Protein AF-A0AAW1JCN1-F1 (afdb_monomer)

Seq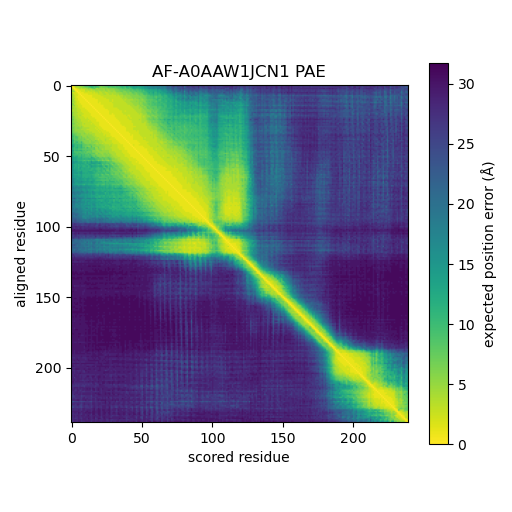uence (239 aa):
MTNSSNLAKKYEDLAEERKEMVVLQLQTLKAKKKAREEKHVKGMEEMKRKIARDEELELRNIQLAIINLIYILGKELQTKWKSLRDQFIKAKKLERDIKRGASAGKKKTYIYYDQLQFLIHSDESHETVTNLSPDRDILARQMKEVIANIEEGSDSFRAPTPTPTVPIPHTSTSTPKTRKRKIQKDDDDGVRAIINILRQSVELQRQEKDADRMGNKAFLASILPFLDKMSDEVVMEAR

Mean predicted aligned error: 20.91 Å

InterPro domains:
  IPR006578 MADF domain [PF10545] (75-119)

Radius of gyration: 42.24 Å; Cα contacts (8 Å, |Δi|>4): 14; chains: 1; bounding box: 101×51×122 Å

Foldseek 3Di:
DVPVVVVVVVVVVVVVVVVVVVVVVVVVVVVVVVVVVVVVVVVVVVVVVVVVVVVVVVVVVVVVVVVVVVVVVVVVVVVVVVVVVVLLVVLVVVVVVVVVPPDDDPDDRDPCNVVCVVCVVVVPPDPPPPDDDPPPVVVVVVVVVVVVVVPPDDDDDDDDDDDDDDDDDDDDDDDDDDDDDDDDPDCVVVVVVVVVVVVVVVVVVVVVCVVCVPVVVVVVVVCVVVVVPDPVVVVVVVD

Organism: Popillia japonica (NCBI:txid7064)

Secondary structure (DSSP, 8-state):
-HHHHHHHHHHHHHHHHHHHHHHHHHHHHHHHHHHHHHHHHHHHHHHHHHHHHHHHHHHHHHHHHHHHHHHHHHHHHHHHHHHHHHHHHHHHHHHHHHHTT-----PPPPTTTGGGGGGGTTSSS--------TTHHHHHHHHHHHHHTTS---------------------------------S-SHHHHHHHHHHHHHHHHHHHHHHHHTTTSHHHHHHHHHHHHTTS-HHHHHHT-

Solvent-accessible surface area (backbone atoms only — not comparable to full-atom values): 14947 Å² total; per-residue (Å²): 129,64,68,65,56,55,51,52,51,54,51,51,55,53,51,50,52,51,50,52,53,52,52,51,51,51,50,52,50,52,51,52,51,51,55,50,51,52,51,51,53,52,51,52,54,52,50,52,56,49,52,56,49,52,53,52,51,52,54,53,52,52,52,52,51,51,54,52,51,52,52,53,53,51,51,51,50,53,51,53,50,48,50,52,50,52,52,47,53,51,45,54,51,53,53,56,49,45,78,72,72,50,80,90,67,91,71,84,73,58,92,59,46,79,82,48,53,76,56,54,76,74,63,72,82,69,77,78,74,87,64,94,72,99,67,67,66,60,63,58,50,56,62,50,55,65,63,59,72,74,71,84,82,85,83,89,89,83,88,85,86,84,87,89,84,88,86,89,84,90,81,91,80,82,90,75,88,82,72,88,75,82,76,80,89,78,68,60,64,64,55,49,50,54,54,50,52,52,51,52,52,52,50,51,54,48,53,50,50,64,74,37,72,83,47,57,60,64,55,53,59,68,44,44,73,58,57,74,69,52,56,71,71,64,62,64,75,76,112

pLDDT: mean 76.29, std 20.72, range [32.19, 98.25]

Structure (mmCIF, N/CA/C/O backbone):
data_AF-A0AAW1JCN1-F1
#
_entry.id   AF-A0AAW1JCN1-F1
#
loop_
_atom_site.group_PDB
_atom_site.id
_atom_site.type_symbol
_atom_site.label_atom_id
_atom_site.label_alt_id
_atom_site.label_comp_id
_atom_site.label_asym_id
_atom_site.label_entity_id
_atom_site.label_seq_id
_atom_site.pdbx_PDB_ins_code
_atom_site.Cartn_x
_atom_site.Cartn_y
_atom_site.Cartn_z
_atom_site.occupancy
_atom_site.B_iso_or_equiv
_atom_site.auth_seq_id
_atom_site.auth_comp_id
_atom_site.auth_asym_id
_atom_site.auth_atom_id
_atom_site.pdbx_PDB_model_num
ATOM 1 N N . MET A 1 1 ? 65.822 -5.729 -68.368 1.00 60.16 1 MET A N 1
ATOM 2 C CA . MET A 1 1 ? 64.669 -6.565 -67.950 1.00 60.16 1 MET A CA 1
ATOM 3 C C . MET A 1 1 ? 64.243 -6.370 -66.483 1.00 60.16 1 MET A C 1
ATOM 5 O O . MET A 1 1 ? 63.262 -6.966 -66.067 1.00 60.16 1 MET A O 1
ATOM 9 N N . THR A 1 2 ? 64.886 -5.499 -65.696 1.00 71.19 2 THR A N 1
ATOM 10 C CA . THR A 1 2 ? 64.605 -5.312 -64.254 1.00 71.19 2 THR A CA 1
ATOM 11 C C . THR A 1 2 ? 63.358 -4.465 -63.939 1.00 71.19 2 THR A C 1
ATOM 13 O O . THR A 1 2 ? 62.677 -4.728 -62.952 1.00 71.19 2 THR A O 1
ATOM 16 N N . ASN A 1 3 ? 62.988 -3.503 -64.794 1.00 75.19 3 ASN A N 1
ATOM 17 C CA . ASN A 1 3 ? 61.866 -2.585 -64.524 1.00 75.19 3 ASN A CA 1
ATOM 18 C C . ASN A 1 3 ? 60.486 -3.263 -64.456 1.00 75.19 3 ASN A C 1
ATOM 20 O O . ASN A 1 3 ? 59.647 -2.849 -63.661 1.00 75.19 3 ASN A O 1
ATOM 24 N N . SER A 1 4 ? 60.254 -4.323 -65.238 1.00 79.94 4 SER A N 1
ATOM 25 C CA . SER A 1 4 ? 58.971 -5.046 -65.221 1.00 79.94 4 SER A CA 1
ATOM 26 C C . SER A 1 4 ? 58.764 -5.839 -63.927 1.00 79.94 4 SER A C 1
ATOM 28 O O . SER A 1 4 ? 57.638 -5.961 -63.457 1.00 79.94 4 SER A O 1
ATOM 30 N N . SER A 1 5 ? 59.845 -6.357 -63.332 1.00 83.75 5 SER A N 1
ATOM 31 C CA . SER A 1 5 ? 59.785 -7.114 -62.075 1.00 83.75 5 SER A CA 1
ATOM 32 C C . SER A 1 5 ? 59.500 -6.202 -60.876 1.00 83.75 5 SER A C 1
ATOM 34 O O . SER A 1 5 ? 58.687 -6.542 -60.021 1.00 83.75 5 SER A O 1
ATOM 36 N N . ASN A 1 6 ? 60.095 -5.004 -60.856 1.00 89.88 6 ASN A N 1
ATOM 37 C CA . ASN A 1 6 ? 59.845 -4.007 -59.809 1.00 89.88 6 ASN A CA 1
ATOM 38 C C . ASN A 1 6 ? 58.401 -3.489 -59.829 1.00 89.88 6 ASN A C 1
ATOM 40 O O . ASN A 1 6 ? 57.817 -3.228 -58.780 1.00 89.88 6 ASN A O 1
ATOM 44 N N . LEU A 1 7 ? 57.815 -3.362 -61.022 1.00 89.88 7 LEU A N 1
ATOM 45 C CA . LEU A 1 7 ? 56.436 -2.918 -61.178 1.00 89.88 7 LEU A CA 1
ATOM 46 C C . LEU A 1 7 ? 55.438 -3.969 -60.664 1.00 89.88 7 LEU A C 1
ATOM 48 O O . LEU A 1 7 ? 54.501 -3.611 -59.958 1.00 89.88 7 LEU A O 1
ATOM 52 N N . ALA A 1 8 ? 55.662 -5.253 -60.964 1.00 91.50 8 ALA A N 1
ATOM 53 C CA . ALA A 1 8 ? 54.821 -6.346 -60.472 1.00 91.50 8 ALA A CA 1
ATOM 54 C C . ALA A 1 8 ? 54.818 -6.433 -58.935 1.00 91.50 8 ALA A C 1
ATOM 56 O O . ALA A 1 8 ? 53.744 -6.480 -58.342 1.00 91.50 8 ALA A O 1
ATOM 57 N N . LYS A 1 9 ? 55.995 -6.339 -58.294 1.00 93.25 9 LYS A N 1
ATOM 58 C CA . LYS A 1 9 ? 56.109 -6.307 -56.823 1.00 93.25 9 LYS A CA 1
ATOM 59 C C . LYS A 1 9 ? 55.339 -5.141 -56.205 1.00 93.25 9 LYS A C 1
ATOM 61 O O . LYS A 1 9 ? 54.569 -5.341 -55.282 1.00 93.25 9 LYS A O 1
ATOM 66 N N . LYS A 1 10 ? 55.453 -3.940 -56.784 1.00 94.62 10 LYS A N 1
ATOM 67 C CA . LYS A 1 10 ? 54.704 -2.763 -56.317 1.00 94.62 10 LYS A CA 1
ATOM 68 C C . LYS A 1 10 ? 53.185 -2.973 -56.361 1.00 94.62 10 LYS A C 1
ATOM 70 O O . LYS A 1 10 ? 52.476 -2.469 -55.495 1.00 94.62 10 LYS A O 1
ATOM 75 N N . TYR A 1 11 ? 52.672 -3.666 -57.378 1.00 94.88 11 TYR A N 1
ATOM 76 C CA . TYR A 1 11 ? 51.243 -3.978 -57.459 1.00 94.88 11 TYR A CA 1
ATOM 77 C C . TYR A 1 11 ? 50.816 -5.051 -56.458 1.00 94.88 11 TYR A C 1
ATOM 79 O O . TYR A 1 11 ? 49.708 -4.961 -55.935 1.00 94.88 11 TYR A O 1
ATOM 87 N N . GLU A 1 12 ? 51.673 -6.034 -56.189 1.00 95.38 12 GLU A N 1
ATOM 88 C CA . GLU A 1 12 ? 51.438 -7.062 -55.175 1.00 95.38 12 GLU A CA 1
ATOM 89 C C . GLU A 1 12 ? 51.416 -6.455 -53.764 1.00 95.38 12 GLU A C 1
ATOM 91 O O . GLU A 1 12 ? 50.442 -6.649 -53.041 1.00 95.38 12 GLU A O 1
ATOM 96 N N . ASP A 1 13 ? 52.388 -5.596 -53.440 1.00 96.12 13 ASP A N 1
ATOM 97 C CA . ASP A 1 13 ? 52.442 -4.852 -52.174 1.00 96.12 13 ASP A CA 1
ATOM 98 C C . ASP A 1 13 ? 51.196 -3.965 -51.987 1.00 96.12 13 ASP A C 1
ATOM 100 O O . ASP A 1 13 ? 50.558 -3.975 -50.935 1.00 96.12 13 ASP A O 1
ATOM 104 N N . LEU A 1 14 ? 50.784 -3.239 -53.037 1.00 96.56 14 LEU A N 1
ATOM 105 C CA . LEU A 1 14 ? 49.577 -2.405 -53.010 1.00 96.56 14 LEU A CA 1
ATOM 106 C C . LEU A 1 14 ? 48.294 -3.240 -52.858 1.00 96.56 14 LEU A C 1
ATOM 108 O O . LEU A 1 14 ? 47.313 -2.785 -52.265 1.00 96.56 14 LEU A O 1
ATOM 112 N N . ALA A 1 15 ? 48.257 -4.443 -53.434 1.00 96.12 15 ALA A N 1
ATOM 113 C CA . ALA A 1 15 ? 47.129 -5.352 -53.277 1.00 96.12 15 ALA A CA 1
ATOM 114 C C . ALA A 1 15 ? 47.050 -5.891 -51.843 1.00 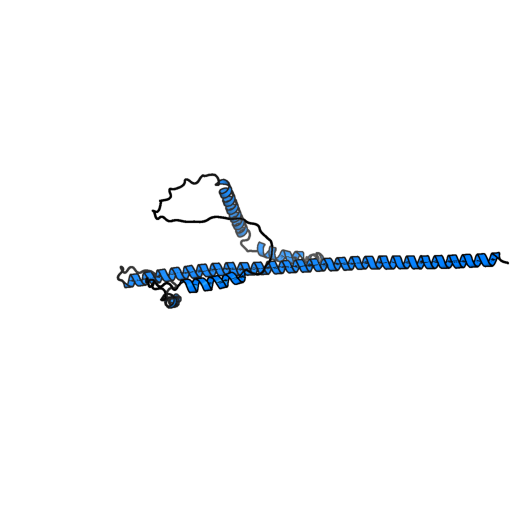96.12 15 ALA A C 1
ATOM 116 O O . ALA A 1 15 ? 45.947 -5.983 -51.301 1.00 96.12 15 ALA A O 1
ATOM 117 N N . GLU A 1 16 ? 48.190 -6.196 -51.222 1.00 96.88 16 GLU A N 1
ATOM 118 C CA . GLU A 1 16 ? 48.265 -6.650 -49.833 1.00 96.88 16 GLU A CA 1
ATOM 119 C C . GLU A 1 16 ? 47.837 -5.539 -48.860 1.00 96.88 16 GLU A C 1
ATOM 121 O O . GLU A 1 16 ? 46.947 -5.759 -48.039 1.00 96.88 16 GLU A O 1
ATOM 126 N N . GLU A 1 17 ? 48.322 -4.308 -49.052 1.00 97.12 17 GLU A N 1
ATOM 127 C CA . GLU A 1 17 ? 47.910 -3.132 -48.267 1.00 97.12 17 GLU A CA 1
ATOM 128 C C . GLU A 1 17 ? 46.388 -2.901 -48.341 1.00 97.12 17 GLU A C 1
ATOM 130 O O . GLU A 1 17 ? 45.717 -2.626 -47.340 1.00 97.12 17 GLU A O 1
ATOM 135 N N . ARG A 1 18 ? 45.792 -3.073 -49.529 1.00 97.12 18 ARG A N 1
ATOM 136 C CA . ARG A 1 18 ? 44.333 -2.977 -49.704 1.00 97.12 18 ARG A CA 1
ATOM 137 C C . ARG A 1 18 ? 43.584 -4.088 -48.972 1.00 97.12 18 ARG A C 1
ATOM 139 O O . ARG A 1 18 ? 42.525 -3.813 -48.404 1.00 97.12 18 ARG A O 1
ATOM 146 N N . LYS A 1 19 ? 44.094 -5.325 -48.968 1.00 97.44 19 LYS A N 1
ATOM 147 C CA . LYS A 1 19 ? 43.486 -6.425 -48.199 1.00 97.44 19 LYS A CA 1
ATOM 148 C C . LYS A 1 19 ? 43.536 -6.125 -46.704 1.00 97.44 19 LYS A C 1
ATOM 150 O O . LYS A 1 19 ? 42.512 -6.259 -46.034 1.00 97.44 19 LYS A O 1
ATOM 155 N N . GLU A 1 20 ? 44.681 -5.672 -46.197 1.00 97.38 20 GLU A N 1
ATOM 156 C CA . GLU A 1 20 ? 44.844 -5.296 -44.789 1.00 97.38 20 GLU A CA 1
ATOM 157 C C . GLU A 1 20 ? 43.882 -4.170 -44.392 1.00 97.38 20 GLU A C 1
ATOM 159 O O . GLU A 1 20 ? 43.191 -4.268 -43.373 1.00 97.38 20 GLU A O 1
ATOM 164 N N . MET A 1 21 ? 43.738 -3.147 -45.241 1.00 97.38 21 MET A N 1
ATOM 165 C CA . MET A 1 21 ? 42.781 -2.059 -45.029 1.00 97.38 21 MET A CA 1
ATOM 166 C C . MET A 1 21 ? 41.338 -2.575 -44.916 1.00 97.38 21 MET A C 1
ATOM 168 O O . MET A 1 21 ? 40.604 -2.169 -44.011 1.00 97.38 21 MET A O 1
ATOM 172 N N . VAL A 1 22 ? 40.920 -3.488 -45.798 1.00 97.88 22 VAL A N 1
ATOM 173 C CA . VAL A 1 22 ? 39.570 -4.078 -45.766 1.00 97.88 22 VAL A CA 1
ATOM 174 C C . VAL A 1 22 ? 39.362 -4.921 -44.505 1.00 97.88 22 VAL A C 1
ATOM 176 O O . VAL A 1 22 ? 38.301 -4.842 -43.880 1.00 97.88 22 VAL A O 1
ATOM 179 N N . VAL A 1 23 ? 40.369 -5.693 -44.084 1.00 98.00 23 VAL A N 1
ATOM 180 C CA . VAL A 1 23 ? 40.310 -6.483 -42.844 1.00 98.00 23 VAL A CA 1
ATOM 181 C C . VAL A 1 23 ? 40.139 -5.571 -41.628 1.00 98.00 23 VAL A C 1
ATOM 183 O O . VAL A 1 23 ? 39.249 -5.818 -40.808 1.00 98.00 23 VAL A O 1
ATOM 186 N N . LEU A 1 24 ? 40.914 -4.487 -41.534 1.00 97.56 24 LEU A N 1
ATOM 187 C CA . LEU A 1 24 ? 40.788 -3.500 -40.458 1.00 97.56 24 LEU A CA 1
ATOM 188 C C . LEU A 1 24 ? 39.408 -2.831 -40.465 1.00 97.56 24 LEU A C 1
ATOM 190 O O . LEU A 1 24 ? 38.751 -2.749 -39.425 1.00 97.56 24 LEU A O 1
ATOM 194 N N . GLN A 1 25 ? 38.907 -2.415 -41.631 1.00 97.62 25 GLN A N 1
ATOM 195 C CA . GLN A 1 25 ? 37.559 -1.853 -41.749 1.00 97.62 25 GLN A CA 1
ATOM 196 C C . GLN A 1 25 ? 36.491 -2.841 -41.260 1.00 97.62 25 GLN A C 1
ATOM 198 O O . GLN A 1 25 ? 35.637 -2.472 -40.448 1.00 97.62 25 GLN A O 1
ATOM 203 N N . LEU A 1 26 ? 36.568 -4.114 -41.658 1.00 97.69 26 LEU A N 1
ATOM 204 C CA . LEU A 1 26 ? 35.624 -5.139 -41.216 1.00 97.69 26 LEU A CA 1
ATOM 205 C C . LEU A 1 26 ? 35.701 -5.383 -39.700 1.00 97.69 26 LEU A C 1
ATOM 207 O O . LEU A 1 26 ? 34.664 -5.518 -39.046 1.00 97.69 26 LEU A O 1
ATOM 211 N N . GLN A 1 27 ? 36.906 -5.407 -39.123 1.00 97.31 27 GLN A N 1
ATOM 212 C CA . GLN A 1 27 ? 37.099 -5.522 -37.675 1.00 97.31 27 GLN A CA 1
ATOM 213 C C . GLN A 1 27 ? 36.485 -4.330 -36.929 1.00 97.31 27 GLN A C 1
ATOM 215 O O . GLN A 1 27 ? 35.760 -4.537 -35.953 1.00 97.31 27 GLN A O 1
ATOM 220 N N . THR A 1 28 ? 36.675 -3.095 -37.412 1.00 97.12 28 THR A N 1
ATOM 221 C CA . THR A 1 28 ? 36.064 -1.909 -36.783 1.00 97.12 28 THR A CA 1
ATOM 222 C C . THR A 1 28 ? 34.538 -1.927 -36.866 1.00 97.12 28 THR A C 1
ATOM 224 O O . THR A 1 28 ? 33.871 -1.557 -35.899 1.00 97.12 28 THR A O 1
ATOM 227 N N . LEU A 1 29 ? 33.955 -2.397 -37.975 1.00 97.50 29 LEU A N 1
ATOM 228 C CA . LEU A 1 29 ? 32.503 -2.534 -38.114 1.00 97.50 29 LEU A CA 1
ATOM 229 C C . LEU A 1 29 ? 31.942 -3.604 -37.175 1.00 97.50 29 LEU A C 1
ATOM 231 O O . LEU A 1 29 ? 30.935 -3.359 -36.508 1.00 97.50 29 LEU A O 1
ATOM 235 N N . LYS A 1 30 ? 32.614 -4.756 -37.062 1.00 97.88 30 LYS A N 1
ATOM 236 C CA . LYS A 1 30 ? 32.251 -5.809 -36.101 1.00 97.88 30 LYS A CA 1
ATOM 237 C C . LYS A 1 30 ? 32.318 -5.294 -34.663 1.00 97.88 30 LYS A C 1
ATOM 239 O O . LYS A 1 30 ? 31.364 -5.484 -33.912 1.00 97.88 30 LYS A O 1
ATOM 244 N N . ALA A 1 31 ? 33.386 -4.580 -34.302 1.00 97.50 31 ALA A N 1
ATOM 245 C CA . ALA A 1 31 ? 33.533 -3.969 -32.982 1.00 97.50 31 ALA A CA 1
ATOM 246 C C . ALA A 1 31 ? 32.431 -2.932 -32.701 1.00 97.50 31 ALA A C 1
ATOM 248 O O . ALA A 1 31 ? 31.824 -2.950 -31.634 1.00 97.50 31 ALA A O 1
ATOM 249 N N . LYS A 1 32 ? 32.101 -2.072 -33.676 1.00 97.50 32 LYS A N 1
ATOM 250 C CA . LYS A 1 32 ? 31.007 -1.093 -33.559 1.00 97.50 32 LYS A CA 1
ATOM 251 C C . LYS A 1 32 ? 29.642 -1.760 -33.388 1.00 97.50 32 LYS A C 1
ATOM 253 O O . LYS A 1 32 ? 28.850 -1.295 -32.571 1.00 97.50 32 LYS A O 1
ATOM 258 N N . LYS A 1 33 ? 29.356 -2.828 -34.140 1.00 97.25 33 LYS A N 1
ATOM 259 C CA . LYS A 1 33 ? 28.106 -3.592 -34.012 1.00 97.25 33 LYS A CA 1
ATOM 260 C C . LYS A 1 33 ? 28.000 -4.224 -32.623 1.00 97.25 33 LYS A C 1
ATOM 262 O O . LYS A 1 33 ? 27.014 -3.977 -31.935 1.00 97.25 33 LYS A O 1
ATOM 267 N N . LYS A 1 34 ? 29.055 -4.911 -32.175 1.00 97.62 34 LYS A N 1
ATOM 268 C CA . LYS A 1 34 ? 29.133 -5.502 -30.833 1.00 97.62 34 LYS A CA 1
ATOM 269 C C . LYS A 1 34 ? 28.929 -4.453 -29.733 1.00 97.62 34 LYS A C 1
ATOM 271 O O . LYS A 1 34 ? 28.115 -4.651 -28.843 1.00 97.62 34 LYS A O 1
ATOM 276 N N . ALA A 1 35 ? 29.570 -3.289 -29.846 1.00 97.25 35 ALA A N 1
ATOM 277 C CA . ALA A 1 35 ? 29.404 -2.199 -28.883 1.00 97.25 35 ALA A CA 1
ATOM 278 C C . ALA A 1 35 ? 27.970 -1.631 -28.846 1.00 97.25 35 ALA A C 1
ATOM 280 O O . ALA A 1 35 ? 27.513 -1.171 -27.800 1.00 97.25 35 ALA A O 1
ATOM 281 N N . ARG A 1 36 ? 27.241 -1.635 -29.972 1.00 96.06 36 ARG A N 1
ATOM 282 C CA . ARG A 1 36 ? 25.820 -1.240 -30.005 1.00 96.06 36 ARG A CA 1
ATOM 283 C C . ARG A 1 36 ? 24.935 -2.282 -29.324 1.00 96.06 36 ARG A C 1
ATOM 285 O O . ARG A 1 36 ? 24.068 -1.906 -28.542 1.00 96.06 36 ARG A O 1
ATOM 292 N N . GLU A 1 37 ? 25.181 -3.561 -29.588 1.00 96.94 37 GLU A N 1
ATOM 293 C CA . GLU A 1 37 ? 24.461 -4.674 -28.959 1.00 96.94 37 GLU A CA 1
ATOM 294 C C . GLU A 1 37 ? 24.686 -4.694 -27.441 1.00 96.94 37 GLU A C 1
ATOM 296 O O . GLU A 1 37 ? 23.723 -4.750 -26.682 1.00 96.94 37 GLU A O 1
ATOM 301 N N . GLU A 1 38 ? 25.928 -4.526 -26.981 1.00 97.12 38 GLU A N 1
ATOM 302 C CA . GLU A 1 38 ? 26.260 -4.442 -25.552 1.00 97.12 38 GLU A CA 1
ATOM 303 C C . GLU A 1 38 ? 25.565 -3.264 -24.858 1.00 97.12 38 GLU A C 1
ATOM 305 O O . GLU A 1 38 ? 25.050 -3.415 -23.750 1.00 97.12 38 GLU A O 1
ATOM 310 N N . LYS A 1 39 ? 25.490 -2.095 -25.511 1.00 96.38 39 LYS A N 1
ATOM 311 C CA . LYS A 1 39 ? 24.743 -0.942 -24.981 1.00 96.38 39 LYS A CA 1
ATOM 312 C C . LYS A 1 39 ? 23.252 -1.240 -24.852 1.00 96.38 39 LYS A C 1
ATOM 314 O O . LYS A 1 39 ? 22.657 -0.887 -23.837 1.00 96.38 39 LYS A O 1
ATOM 319 N N . HIS A 1 40 ? 22.663 -1.893 -25.851 1.00 96.56 40 HIS A N 1
ATOM 320 C CA . HIS A 1 40 ? 21.251 -2.264 -25.831 1.00 96.56 40 HIS A CA 1
ATOM 321 C C . HIS A 1 40 ? 20.946 -3.282 -24.722 1.00 96.56 40 HIS A C 1
ATOM 323 O O . HIS A 1 40 ? 20.027 -3.074 -23.931 1.00 96.56 40 HIS A O 1
ATOM 329 N N . VAL A 1 41 ? 21.760 -4.337 -24.601 1.00 97.56 41 VAL A N 1
ATOM 330 C CA . VAL A 1 41 ? 21.630 -5.345 -23.534 1.00 97.56 41 VAL A CA 1
ATOM 331 C C . VAL A 1 41 ? 21.785 -4.700 -22.158 1.00 97.56 41 VAL A C 1
ATOM 333 O O . VAL A 1 41 ? 20.961 -4.929 -21.277 1.00 97.56 41 VAL A O 1
ATOM 336 N N . LYS A 1 42 ? 22.788 -3.831 -21.977 1.00 96.75 42 LYS A N 1
ATOM 337 C CA . LYS A 1 42 ? 22.996 -3.116 -20.712 1.00 96.75 42 LYS A CA 1
ATOM 338 C C . LYS A 1 42 ? 21.804 -2.226 -20.346 1.00 96.75 42 LYS A C 1
ATOM 340 O O . LYS A 1 42 ? 21.413 -2.209 -19.182 1.00 96.75 42 LYS A O 1
ATOM 345 N N . GLY A 1 43 ? 21.214 -1.528 -21.319 1.00 97.50 43 GLY A N 1
ATOM 346 C CA . GLY A 1 43 ? 20.012 -0.719 -21.102 1.00 97.50 43 GLY A CA 1
ATOM 347 C C . GLY A 1 43 ? 18.803 -1.559 -20.682 1.00 97.50 43 GLY A C 1
ATOM 348 O O . GLY A 1 43 ? 18.099 -1.200 -19.741 1.00 97.50 43 GLY A O 1
ATOM 349 N N . MET A 1 44 ? 18.605 -2.715 -21.321 1.00 96.75 44 MET A N 1
ATOM 350 C CA . MET A 1 44 ? 17.524 -3.642 -20.976 1.00 96.75 44 MET A CA 1
ATOM 351 C C . MET A 1 44 ? 17.691 -4.221 -19.564 1.00 96.75 44 MET A C 1
ATOM 353 O O . MET A 1 44 ? 16.730 -4.277 -18.800 1.00 96.75 44 MET A O 1
ATOM 357 N N . GLU A 1 45 ? 18.909 -4.606 -19.185 1.00 97.50 45 GLU A N 1
ATOM 358 C CA . GLU A 1 45 ? 19.206 -5.094 -17.834 1.00 97.50 45 GLU A CA 1
ATOM 359 C C . GLU A 1 45 ? 19.017 -4.008 -16.766 1.00 97.50 45 GLU A C 1
ATOM 361 O O . GLU A 1 45 ? 18.495 -4.280 -15.685 1.00 97.50 45 GLU A O 1
ATOM 366 N N . GLU A 1 46 ? 19.374 -2.756 -17.061 1.00 97.62 46 GLU A N 1
ATOM 367 C CA . GLU A 1 46 ? 19.103 -1.639 -16.154 1.00 97.62 46 GLU A CA 1
ATOM 368 C C . GLU A 1 46 ? 17.596 -1.404 -15.968 1.00 97.62 46 GLU A C 1
ATOM 370 O O . GLU A 1 46 ? 17.145 -1.168 -14.846 1.00 97.62 46 GLU A O 1
ATOM 375 N N . MET A 1 47 ? 16.811 -1.514 -17.043 1.00 97.00 47 MET A N 1
ATOM 376 C CA . MET A 1 47 ? 15.354 -1.394 -16.984 1.00 97.00 47 MET A CA 1
ATOM 377 C C . MET A 1 47 ? 14.730 -2.503 -16.129 1.00 97.00 47 MET A C 1
ATOM 379 O O . MET A 1 47 ? 13.939 -2.204 -15.238 1.00 97.00 47 MET A O 1
ATOM 383 N N . LYS A 1 48 ? 15.149 -3.763 -16.310 1.00 97.88 48 LYS A N 1
ATOM 384 C CA . LYS A 1 48 ? 14.695 -4.887 -15.469 1.00 97.88 48 LYS A CA 1
ATOM 385 C C . LYS A 1 48 ? 15.007 -4.664 -13.988 1.00 97.88 48 LYS A C 1
ATOM 387 O O . LYS A 1 48 ? 14.161 -4.912 -13.137 1.00 97.88 48 LYS A O 1
ATOM 392 N N . ARG A 1 49 ? 16.197 -4.142 -13.666 1.00 96.81 49 ARG A N 1
ATOM 393 C CA . ARG A 1 49 ? 16.579 -3.808 -12.279 1.00 96.81 49 ARG A CA 1
ATOM 394 C C . ARG A 1 49 ? 15.773 -2.654 -11.685 1.00 96.81 49 ARG A C 1
ATOM 396 O O . ARG A 1 49 ? 15.677 -2.557 -10.466 1.00 96.81 49 ARG A O 1
ATOM 403 N N . LYS A 1 50 ? 15.265 -1.730 -12.504 1.00 97.06 50 LYS A N 1
ATOM 404 C CA . LYS A 1 50 ? 14.352 -0.673 -12.038 1.00 97.06 50 LYS A CA 1
ATOM 405 C C . LYS A 1 50 ? 12.999 -1.279 -11.680 1.00 97.06 50 LYS A C 1
ATOM 407 O O . LYS A 1 50 ? 12.602 -1.153 -10.533 1.00 97.06 50 LYS A O 1
ATOM 412 N N . ILE A 1 51 ? 12.419 -2.061 -12.592 1.00 96.38 51 ILE A N 1
ATOM 413 C CA . ILE A 1 51 ? 11.144 -2.764 -12.372 1.00 96.38 51 ILE A CA 1
ATOM 414 C C . ILE A 1 51 ? 11.194 -3.617 -11.098 1.00 96.38 51 ILE A C 1
ATOM 416 O O . ILE A 1 51 ? 10.345 -3.464 -10.231 1.00 96.38 51 ILE A O 1
ATOM 420 N N . ALA A 1 52 ? 12.238 -4.434 -10.926 1.00 96.62 52 ALA A N 1
ATOM 421 C CA . ALA A 1 52 ? 12.372 -5.283 -9.742 1.00 96.62 52 ALA A CA 1
ATOM 422 C C . ALA A 1 52 ? 12.455 -4.488 -8.421 1.00 96.62 52 ALA A C 1
ATOM 424 O O . ALA A 1 52 ? 11.960 -4.943 -7.394 1.00 96.62 52 ALA A O 1
ATOM 425 N N . ARG A 1 53 ? 13.072 -3.296 -8.430 1.00 96.06 53 ARG A N 1
ATOM 426 C CA . ARG A 1 53 ? 13.126 -2.424 -7.243 1.00 96.06 53 ARG A CA 1
ATOM 427 C C . ARG A 1 53 ? 11.775 -1.788 -6.941 1.00 96.06 53 ARG A C 1
ATOM 429 O O . ARG A 1 53 ? 11.416 -1.682 -5.772 1.00 96.06 53 ARG A O 1
ATOM 436 N N . ASP A 1 54 ? 11.050 -1.376 -7.975 1.00 95.56 54 ASP A N 1
ATOM 437 C CA . ASP A 1 54 ? 9.722 -0.784 -7.824 1.00 95.56 54 ASP A CA 1
ATOM 438 C C . ASP A 1 54 ? 8.729 -1.831 -7.287 1.00 95.56 54 ASP A C 1
ATOM 440 O O . ASP A 1 54 ? 7.995 -1.557 -6.341 1.00 95.56 54 ASP A O 1
ATOM 444 N N . GLU A 1 55 ? 8.791 -3.070 -7.788 1.00 97.00 55 GLU A N 1
ATOM 445 C CA . GLU A 1 55 ? 8.016 -4.202 -7.259 1.00 97.00 55 GLU A CA 1
ATOM 446 C C . GLU A 1 55 ? 8.344 -4.502 -5.786 1.00 97.00 55 GLU A C 1
ATOM 448 O O . GLU A 1 55 ? 7.442 -4.730 -4.977 1.00 97.00 55 GLU A O 1
ATOM 453 N N . GLU A 1 56 ? 9.624 -4.468 -5.397 1.00 97.12 56 GLU A N 1
ATOM 454 C CA . GLU A 1 56 ? 10.028 -4.670 -4.000 1.00 97.12 56 GLU A CA 1
ATOM 455 C C . GLU A 1 56 ? 9.488 -3.563 -3.078 1.00 97.12 56 GLU A C 1
ATOM 457 O O . GLU A 1 56 ? 9.052 -3.836 -1.955 1.00 97.12 56 GLU A O 1
ATOM 462 N N . LEU A 1 57 ? 9.488 -2.311 -3.544 1.00 95.94 57 LEU A N 1
ATOM 463 C CA . LEU A 1 57 ? 8.934 -1.178 -2.802 1.00 95.94 57 LEU A CA 1
ATOM 464 C C . LEU A 1 57 ? 7.420 -1.310 -2.612 1.00 95.94 57 LEU A C 1
ATOM 466 O O . LEU A 1 57 ? 6.932 -1.111 -1.498 1.00 95.94 57 LEU A O 1
ATOM 470 N N . GLU A 1 58 ? 6.689 -1.700 -3.657 1.00 96.50 58 GLU A N 1
ATOM 471 C CA . GLU A 1 58 ? 5.249 -1.972 -3.578 1.00 96.50 58 GLU A CA 1
ATOM 472 C C . GLU A 1 58 ? 4.940 -3.069 -2.550 1.00 96.50 58 GLU A C 1
ATOM 474 O O . GLU A 1 58 ? 4.080 -2.896 -1.682 1.00 96.50 58 GLU A O 1
ATOM 479 N N . LEU A 1 59 ? 5.702 -4.168 -2.561 1.00 96.25 59 LEU A N 1
ATOM 480 C CA . LEU A 1 59 ? 5.540 -5.246 -1.582 1.00 96.25 59 LEU A CA 1
ATOM 481 C C . LEU A 1 59 ? 5.768 -4.763 -0.144 1.00 96.25 59 LEU A C 1
ATOM 483 O O . LEU A 1 59 ? 4.978 -5.090 0.748 1.00 96.25 59 LEU A O 1
ATOM 487 N N . ARG A 1 60 ? 6.807 -3.955 0.095 1.00 96.19 60 ARG A N 1
ATOM 488 C CA . ARG A 1 60 ? 7.079 -3.370 1.421 1.00 96.19 60 ARG A CA 1
ATOM 489 C C . ARG A 1 60 ? 5.951 -2.442 1.875 1.00 96.19 60 ARG A C 1
ATOM 491 O O . ARG A 1 60 ? 5.546 -2.501 3.037 1.00 96.19 60 ARG A O 1
ATOM 498 N N . ASN A 1 61 ? 5.411 -1.627 0.972 1.00 95.88 61 ASN A N 1
ATOM 499 C CA . ASN A 1 61 ? 4.299 -0.725 1.273 1.00 95.88 61 ASN A CA 1
ATOM 500 C C . ASN A 1 61 ? 3.028 -1.496 1.653 1.00 95.88 61 ASN A C 1
ATOM 502 O O . ASN A 1 61 ? 2.377 -1.162 2.647 1.00 95.88 61 ASN A O 1
ATOM 506 N N . ILE A 1 62 ? 2.706 -2.567 0.921 1.00 97.00 62 ILE A N 1
ATOM 507 C CA . ILE A 1 62 ? 1.566 -3.441 1.230 1.00 97.00 62 ILE A CA 1
ATOM 508 C C . ILE A 1 62 ? 1.747 -4.100 2.601 1.00 97.00 62 ILE A C 1
ATOM 510 O O . ILE A 1 62 ? 0.824 -4.091 3.419 1.00 97.00 62 ILE A O 1
ATOM 514 N N . GLN A 1 63 ? 2.936 -4.633 2.893 1.00 96.62 63 GLN A N 1
ATOM 515 C CA . GLN A 1 63 ? 3.226 -5.233 4.198 1.00 96.62 63 GLN A CA 1
ATOM 516 C C . GLN A 1 63 ? 3.041 -4.231 5.342 1.00 96.62 63 GLN A C 1
ATOM 518 O O . GLN A 1 63 ? 2.397 -4.548 6.345 1.00 96.62 63 GLN A O 1
ATOM 523 N N . LEU A 1 64 ? 3.543 -3.004 5.180 1.00 97.00 64 LEU A N 1
ATOM 524 C CA . LEU A 1 64 ? 3.386 -1.948 6.176 1.00 97.00 64 LEU A CA 1
ATOM 525 C C . LEU A 1 64 ? 1.910 -1.575 6.388 1.00 97.00 64 LEU A C 1
ATOM 527 O O . LEU A 1 64 ? 1.472 -1.399 7.528 1.00 97.00 64 LEU A O 1
ATOM 531 N N . ALA A 1 65 ? 1.123 -1.504 5.312 1.00 96.94 65 ALA A N 1
ATOM 532 C CA . ALA A 1 65 ? -0.312 -1.240 5.385 1.00 96.94 65 ALA A CA 1
ATOM 533 C C . ALA A 1 65 ? -1.062 -2.336 6.162 1.00 96.94 65 ALA A C 1
ATOM 535 O O . ALA A 1 65 ? -1.895 -2.023 7.015 1.00 96.94 65 ALA A O 1
ATOM 536 N N . ILE A 1 66 ? -0.727 -3.611 5.929 1.00 96.81 66 ILE A N 1
ATOM 537 C CA . ILE A 1 66 ? -1.317 -4.749 6.651 1.00 96.81 66 ILE A CA 1
ATOM 538 C C . ILE A 1 66 ? -0.988 -4.674 8.146 1.00 96.81 66 ILE A C 1
ATOM 540 O O . ILE A 1 66 ? -1.885 -4.811 8.980 1.00 96.81 66 ILE A O 1
ATOM 544 N N . ILE A 1 67 ? 0.274 -4.415 8.498 1.00 97.69 67 ILE A N 1
ATOM 545 C CA . ILE A 1 67 ? 0.703 -4.297 9.900 1.00 97.69 67 ILE A CA 1
ATOM 546 C C . ILE A 1 67 ? -0.054 -3.164 10.602 1.00 97.69 67 ILE A C 1
ATOM 548 O O . ILE A 1 67 ? -0.591 -3.361 11.695 1.00 97.69 67 ILE A O 1
ATOM 552 N N . ASN A 1 68 ? -0.157 -1.998 9.961 1.00 96.62 68 ASN A N 1
ATOM 553 C CA . ASN A 1 68 ? -0.892 -0.859 10.506 1.00 96.62 68 ASN A CA 1
ATOM 554 C C . ASN A 1 68 ? -2.382 -1.171 10.695 1.00 96.62 68 ASN A C 1
ATOM 556 O O . ASN A 1 68 ? -2.950 -0.836 11.736 1.00 96.62 68 ASN A O 1
ATOM 560 N N . LEU A 1 69 ? -3.009 -1.852 9.733 1.00 97.31 69 LEU A N 1
ATOM 561 C CA . LEU A 1 69 ? -4.408 -2.262 9.837 1.00 97.31 69 LEU A CA 1
ATOM 562 C C . LEU A 1 69 ? -4.634 -3.207 11.026 1.00 97.31 69 LEU A C 1
ATOM 564 O O . LEU A 1 69 ? -5.545 -2.985 11.826 1.00 97.31 69 LEU A O 1
ATOM 568 N N . ILE A 1 70 ? -3.783 -4.226 11.181 1.00 97.75 70 ILE A N 1
ATOM 569 C CA . ILE A 1 70 ? -3.849 -5.169 12.307 1.00 97.75 70 ILE A CA 1
ATOM 570 C C . ILE A 1 70 ? -3.671 -4.430 13.637 1.00 97.75 70 ILE A C 1
ATOM 572 O O . ILE A 1 70 ? -4.410 -4.684 14.590 1.00 97.75 70 ILE A O 1
ATOM 576 N N . TYR A 1 71 ? -2.729 -3.489 13.704 1.00 97.88 71 TYR A N 1
ATOM 577 C CA . TYR A 1 71 ? -2.487 -2.695 14.904 1.00 97.88 71 TYR A CA 1
ATOM 578 C C . TYR A 1 71 ? -3.711 -1.857 15.302 1.00 97.88 71 TYR A C 1
ATOM 580 O O . TYR A 1 71 ? -4.122 -1.882 16.467 1.00 97.88 71 TYR A O 1
ATOM 588 N N . ILE A 1 72 ? -4.329 -1.159 14.343 1.00 97.38 72 ILE A N 1
ATOM 589 C CA . ILE A 1 72 ? -5.532 -0.346 14.578 1.00 97.38 72 ILE A CA 1
ATOM 590 C C . ILE A 1 72 ? -6.686 -1.230 15.064 1.00 97.38 72 ILE A C 1
ATOM 592 O O . ILE A 1 72 ? -7.275 -0.949 16.111 1.00 97.38 72 ILE A O 1
ATOM 596 N N . LEU A 1 73 ? -6.958 -2.342 14.372 1.00 97.88 73 LEU A N 1
ATOM 597 C CA . LEU A 1 73 ? -8.004 -3.292 14.763 1.00 97.88 73 LEU A CA 1
ATOM 598 C C . LEU A 1 73 ? -7.758 -3.868 16.163 1.00 97.88 73 LEU A C 1
ATOM 600 O O . LEU A 1 73 ? -8.678 -3.939 16.981 1.00 97.88 73 LEU A O 1
ATOM 604 N N . GLY A 1 74 ? -6.510 -4.222 16.476 1.00 98.25 74 GLY A N 1
ATOM 605 C CA . GLY A 1 74 ? -6.117 -4.701 17.798 1.00 98.25 74 GLY A CA 1
ATOM 606 C C . GLY A 1 74 ? -6.380 -3.668 18.896 1.00 98.25 74 GLY A C 1
ATOM 607 O O . GLY A 1 74 ? -6.917 -4.010 19.952 1.00 98.25 74 GLY A O 1
ATOM 608 N N . LYS A 1 75 ? -6.071 -2.388 18.652 1.00 97.75 75 LYS A N 1
ATOM 609 C CA . LYS A 1 75 ? -6.335 -1.294 19.603 1.00 97.75 75 LYS A CA 1
ATOM 610 C C . LYS A 1 75 ? -7.821 -1.027 19.806 1.00 97.75 75 LYS A C 1
ATOM 612 O O . LYS A 1 75 ? -8.253 -0.834 20.948 1.00 97.75 75 LYS A O 1
ATOM 617 N N . GLU A 1 76 ? -8.616 -1.049 18.744 1.00 97.94 76 GLU A N 1
ATOM 618 C CA . GLU A 1 76 ? -10.068 -0.926 18.860 1.00 97.94 76 GLU A CA 1
ATOM 619 C C . GLU A 1 76 ? -10.675 -2.086 19.646 1.00 97.94 76 GLU A C 1
ATOM 621 O O . GLU A 1 76 ? -11.501 -1.865 20.536 1.00 97.94 76 GLU A O 1
ATOM 626 N N . LEU A 1 77 ? -10.239 -3.316 19.362 1.00 98.12 77 LEU A N 1
ATOM 627 C CA . LEU A 1 77 ? -10.705 -4.507 20.061 1.00 98.12 77 LEU A CA 1
ATOM 628 C C . LEU A 1 77 ? -10.357 -4.441 21.550 1.00 98.12 77 LEU A C 1
ATOM 630 O O . LEU A 1 77 ? -11.229 -4.655 22.390 1.00 98.12 77 LEU A O 1
ATOM 634 N N . GLN A 1 78 ? -9.122 -4.064 21.891 1.00 97.25 78 GLN A N 1
ATOM 635 C CA . GLN A 1 78 ? -8.702 -3.850 23.280 1.00 97.25 78 GLN A CA 1
ATOM 636 C C . GLN A 1 78 ? -9.560 -2.791 23.983 1.00 97.25 78 GLN A C 1
ATOM 638 O O . GLN A 1 78 ? -9.947 -2.975 25.138 1.00 97.25 78 GLN A O 1
ATOM 643 N N . THR A 1 79 ? -9.890 -1.701 23.289 1.00 97.56 79 THR A N 1
ATOM 644 C CA . THR A 1 79 ? -10.694 -0.598 23.835 1.00 97.56 79 THR A CA 1
ATOM 645 C C . THR A 1 79 ? -12.140 -1.030 24.078 1.00 97.56 79 THR A C 1
ATOM 647 O O . THR A 1 79 ? -12.675 -0.813 25.168 1.00 97.56 79 THR A O 1
ATOM 650 N N . LYS A 1 80 ? -12.759 -1.710 23.103 1.00 96.25 80 LYS A N 1
ATOM 651 C CA . LYS A 1 80 ? -14.108 -2.285 23.227 1.00 96.25 80 LYS A CA 1
ATOM 652 C C . LYS A 1 80 ? -14.158 -3.329 24.341 1.00 96.25 80 LYS A C 1
ATOM 654 O O . LYS A 1 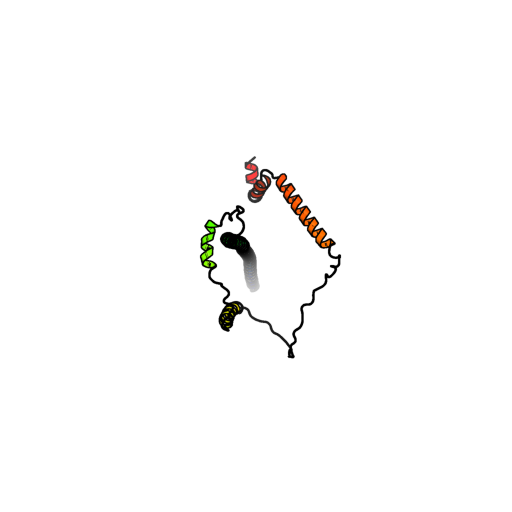80 ? -15.044 -3.267 25.189 1.00 96.25 80 LYS A O 1
ATOM 659 N N . TRP A 1 81 ? -13.171 -4.222 24.401 1.00 96.19 81 TRP A N 1
ATOM 660 C CA . TRP A 1 81 ? -13.061 -5.237 25.448 1.00 96.19 81 TRP A CA 1
ATOM 661 C C . TRP A 1 81 ? -12.891 -4.628 26.840 1.00 96.19 81 TRP A C 1
ATOM 663 O O . TRP A 1 81 ? -13.547 -5.049 27.791 1.00 96.19 81 TRP A O 1
ATOM 673 N N . LYS A 1 82 ? -12.041 -3.604 26.980 1.00 94.94 82 LYS A N 1
ATOM 674 C CA . LYS A 1 82 ? -11.884 -2.867 28.238 1.00 94.94 82 LYS A CA 1
ATOM 675 C C . LYS A 1 82 ? -13.196 -2.206 28.659 1.00 94.94 82 LYS A C 1
ATOM 677 O O . LYS A 1 82 ? -13.610 -2.390 29.796 1.00 94.94 82 LYS A O 1
ATOM 682 N N . SER A 1 83 ? -13.865 -1.501 27.747 1.00 94.81 83 SER A N 1
ATOM 683 C CA . SER A 1 83 ? -15.156 -0.860 28.022 1.00 94.81 83 SER A CA 1
ATOM 684 C C . SER A 1 83 ? -16.201 -1.876 28.491 1.00 94.81 83 SER A C 1
ATOM 686 O O . SER A 1 83 ? -16.876 -1.662 29.494 1.00 94.81 83 SER A O 1
ATOM 688 N N . LEU A 1 84 ? -16.281 -3.018 27.812 1.00 94.38 84 LEU A N 1
ATOM 689 C CA . LEU A 1 84 ? -17.217 -4.089 28.120 1.00 94.38 84 LEU A CA 1
ATOM 690 C C . LEU A 1 84 ? -16.935 -4.729 29.493 1.00 94.38 84 LEU A C 1
ATOM 692 O O . LEU A 1 84 ? -17.864 -4.894 30.286 1.00 94.38 84 LEU A O 1
ATOM 696 N N . ARG A 1 85 ? -15.661 -4.974 29.835 1.00 92.75 85 ARG A N 1
ATOM 697 C CA . ARG A 1 85 ? -15.258 -5.395 31.191 1.00 92.75 85 ARG A CA 1
ATOM 698 C C . ARG A 1 85 ? -15.593 -4.345 32.251 1.00 92.75 85 ARG A C 1
ATOM 700 O O . ARG A 1 85 ? -16.144 -4.688 33.293 1.00 92.75 85 ARG A O 1
ATOM 707 N N . ASP A 1 86 ? -15.314 -3.069 31.988 1.00 91.31 86 ASP A N 1
ATOM 708 C CA . ASP A 1 86 ? -15.588 -1.978 32.929 1.00 91.31 86 ASP A CA 1
ATOM 709 C C . ASP A 1 86 ? -17.099 -1.845 33.212 1.00 91.31 86 ASP A C 1
ATOM 711 O O . ASP A 1 86 ? -17.503 -1.635 34.359 1.00 91.31 86 ASP A O 1
ATOM 715 N N . GLN A 1 87 ? -17.951 -1.997 32.190 1.00 92.94 87 GLN A N 1
ATOM 716 C CA . GLN A 1 87 ? -19.412 -2.002 32.350 1.00 92.94 87 GLN A CA 1
ATOM 717 C C . GLN A 1 87 ? -19.897 -3.219 33.142 1.00 92.94 87 GLN A C 1
ATOM 719 O O . GLN A 1 87 ? -20.733 -3.074 34.037 1.00 92.94 87 GLN A O 1
ATOM 724 N N . PHE A 1 88 ? -19.334 -4.399 32.873 1.00 92.44 88 PHE A N 1
ATOM 725 C CA . PHE A 1 88 ? -19.642 -5.609 33.628 1.00 92.44 88 PHE A CA 1
ATOM 726 C C . PHE A 1 88 ? -19.291 -5.467 35.117 1.00 92.44 88 PHE A C 1
ATOM 728 O O . PHE A 1 88 ? -20.136 -5.718 35.976 1.00 92.44 88 PHE A O 1
ATOM 735 N N . ILE A 1 89 ? -18.091 -4.971 35.445 1.00 89.38 89 ILE A N 1
ATOM 736 C CA . ILE A 1 89 ? -17.660 -4.744 36.837 1.00 89.38 89 ILE A CA 1
ATOM 737 C C . ILE A 1 89 ? -18.591 -3.751 37.548 1.00 89.38 89 ILE A C 1
ATOM 739 O O . ILE A 1 89 ? -18.942 -3.956 38.714 1.00 89.38 89 ILE A O 1
ATOM 743 N N . LYS A 1 90 ? -19.023 -2.680 36.866 1.00 89.88 90 LYS A N 1
ATOM 744 C CA . LYS A 1 90 ? -19.999 -1.721 37.414 1.00 89.88 90 LYS A CA 1
ATOM 745 C C . LYS A 1 90 ? -21.344 -2.385 37.710 1.00 89.88 90 LYS A C 1
ATOM 747 O O . LYS A 1 90 ? -21.882 -2.184 38.797 1.00 89.88 90 LYS A O 1
ATOM 752 N N . ALA A 1 91 ? -21.857 -3.195 36.785 1.00 89.31 91 ALA A N 1
ATOM 753 C CA . ALA A 1 91 ? -23.100 -3.939 36.976 1.00 89.31 91 ALA A CA 1
ATOM 754 C C . ALA A 1 91 ? -22.994 -4.944 38.139 1.00 89.31 91 ALA A C 1
ATOM 756 O O . ALA A 1 91 ? -23.876 -4.985 38.993 1.00 89.31 91 ALA A O 1
ATOM 757 N N . LYS A 1 92 ? -21.872 -5.667 38.245 1.00 87.56 92 LYS A N 1
ATOM 758 C CA . LYS A 1 92 ? -21.587 -6.614 39.337 1.00 87.56 92 LYS A CA 1
ATOM 759 C C . LYS A 1 92 ? -21.506 -5.923 40.704 1.00 87.56 92 LYS A C 1
ATOM 761 O O . LYS A 1 92 ? -21.997 -6.449 41.701 1.00 87.56 92 LYS A O 1
ATOM 766 N N . LYS A 1 93 ? -20.894 -4.733 40.787 1.00 85.88 93 LYS A N 1
ATOM 767 C CA . LYS A 1 93 ? -20.894 -3.912 42.017 1.00 85.88 93 LYS A CA 1
ATOM 768 C C . LYS A 1 93 ? -22.314 -3.500 42.403 1.00 85.88 93 LYS A C 1
ATOM 770 O O . LYS A 1 93 ? -22.708 -3.703 43.545 1.00 85.88 93 LYS A O 1
ATOM 775 N N . LEU A 1 94 ? -23.093 -3.026 41.433 1.00 85.25 94 LEU A N 1
ATOM 776 C CA . LEU A 1 94 ? -24.480 -2.629 41.654 1.00 85.25 94 LEU A CA 1
ATOM 777 C C . LEU A 1 94 ? -25.347 -3.794 42.162 1.00 85.25 94 LEU A C 1
ATOM 779 O O . LEU A 1 94 ? -26.156 -3.592 43.063 1.00 85.25 94 LEU A O 1
ATOM 783 N N . GLU A 1 95 ? -25.168 -5.007 41.630 1.00 83.88 95 GLU A N 1
ATOM 784 C CA . GLU A 1 95 ? -25.881 -6.202 42.104 1.00 83.88 95 GLU A CA 1
ATOM 785 C C . GLU A 1 95 ? -25.532 -6.542 43.564 1.00 83.88 95 GLU A C 1
ATOM 787 O O . GLU A 1 95 ? -26.422 -6.840 44.366 1.00 83.88 95 GLU A O 1
ATOM 792 N N . ARG A 1 96 ? -24.247 -6.447 43.939 1.00 82.00 96 ARG A N 1
ATOM 793 C CA . ARG A 1 96 ? -23.803 -6.646 45.331 1.00 82.00 96 ARG A CA 1
ATOM 794 C C . ARG A 1 96 ? -24.400 -5.611 46.282 1.00 82.00 96 ARG A C 1
ATOM 796 O O . ARG A 1 96 ? -24.808 -5.978 47.382 1.00 82.00 96 ARG A O 1
ATOM 803 N N . ASP A 1 97 ? -24.483 -4.352 45.862 1.00 78.19 97 ASP A N 1
ATOM 804 C CA . ASP A 1 97 ? -25.054 -3.274 46.675 1.00 78.19 97 ASP A CA 1
ATOM 805 C C . ASP A 1 97 ? -26.573 -3.441 46.863 1.00 78.19 97 ASP A C 1
ATOM 807 O O . ASP A 1 97 ? -27.092 -3.185 47.949 1.00 78.19 97 ASP A O 1
ATOM 811 N N . ILE A 1 98 ? -27.292 -3.937 45.844 1.00 75.75 98 ILE A N 1
ATOM 812 C CA . ILE A 1 98 ? -28.729 -4.262 45.945 1.00 75.75 98 ILE A CA 1
ATOM 813 C C . ILE A 1 98 ? -28.960 -5.383 46.966 1.00 75.75 98 ILE A C 1
ATOM 815 O O . ILE A 1 98 ? -29.817 -5.249 47.839 1.00 75.75 98 ILE A O 1
ATOM 819 N N . LYS A 1 99 ? -28.162 -6.460 46.909 1.00 68.81 99 LYS A N 1
ATOM 820 C CA . LYS A 1 99 ? -28.238 -7.579 47.868 1.00 68.81 99 LYS A CA 1
ATOM 821 C C . LYS A 1 99 ? -28.022 -7.141 49.325 1.00 68.81 99 LYS A C 1
ATOM 823 O O . LYS A 1 99 ? -28.491 -7.819 50.231 1.00 68.81 99 LYS A O 1
ATOM 828 N N . ARG A 1 100 ? -27.356 -6.004 49.565 1.00 71.19 100 ARG A N 1
ATOM 829 C CA . ARG A 1 100 ? -27.064 -5.453 50.903 1.00 71.19 100 ARG A CA 1
ATOM 830 C C . ARG A 1 100 ? -28.145 -4.510 51.463 1.00 71.19 100 ARG A C 1
ATOM 832 O O . ARG A 1 100 ? -27.897 -3.852 52.467 1.00 71.19 100 ARG A O 1
ATOM 839 N N . GLY A 1 101 ? -29.341 -4.464 50.866 1.00 57.78 101 GLY A N 1
ATOM 840 C CA . GLY A 1 101 ? -30.501 -3.758 51.437 1.00 57.78 101 GLY A CA 1
ATOM 841 C C . GLY A 1 101 ? -30.741 -2.341 50.904 1.00 57.78 101 GLY A C 1
ATOM 842 O O . GLY A 1 101 ? -31.434 -1.552 51.543 1.00 57.78 101 GLY A O 1
ATOM 843 N N . ALA A 1 102 ? -30.192 -1.995 49.735 1.00 60.00 102 ALA A N 1
ATOM 844 C CA . ALA A 1 102 ? -30.481 -0.718 49.085 1.00 60.00 102 ALA A CA 1
ATOM 845 C C . ALA A 1 102 ? -31.902 -0.696 48.483 1.00 60.00 102 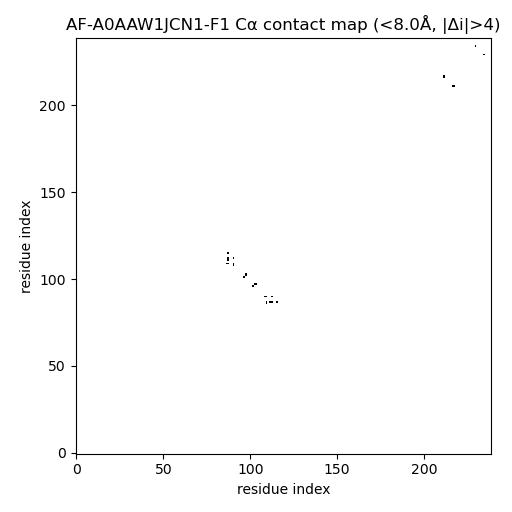ALA A C 1
ATOM 847 O O . ALA A 1 102 ? -32.314 -1.636 47.806 1.00 60.00 102 ALA A O 1
ATOM 848 N N . SER A 1 103 ? -32.627 0.407 48.716 1.00 52.81 103 SER A N 1
ATOM 849 C CA . SER A 1 103 ? -34.034 0.627 48.339 1.00 52.81 103 SER A CA 1
ATOM 850 C C . SER A 1 103 ? -34.395 0.128 46.927 1.00 52.81 103 SER A C 1
ATOM 852 O O . SER A 1 103 ? -33.730 0.455 45.938 1.00 52.81 103 SER A O 1
ATOM 854 N N . ALA A 1 104 ? -35.466 -0.671 46.864 1.00 56.44 104 ALA A N 1
ATOM 855 C CA . ALA A 1 104 ? -35.912 -1.518 45.756 1.00 56.44 104 ALA A CA 1
ATOM 856 C C . ALA A 1 104 ? -36.511 -0.754 44.554 1.00 56.44 104 ALA A C 1
ATOM 858 O O . ALA A 1 104 ? -37.623 -1.027 44.100 1.00 56.44 104 ALA A O 1
ATOM 859 N N . GLY A 1 105 ? -35.772 0.202 43.995 1.00 62.00 105 GLY A N 1
ATOM 860 C CA . GLY A 1 105 ? -36.060 0.710 42.655 1.00 62.00 105 GLY A CA 1
ATOM 861 C C . GLY A 1 105 ? -35.665 -0.338 41.612 1.00 62.00 105 GLY A C 1
ATOM 862 O O . GLY A 1 105 ? -34.542 -0.835 41.646 1.00 62.00 105 GLY A O 1
ATOM 863 N N . LYS A 1 106 ? -36.559 -0.679 40.674 1.00 65.06 106 LYS A N 1
ATOM 864 C CA . LYS A 1 106 ? -36.281 -1.606 39.559 1.00 65.06 106 LYS A CA 1
ATOM 865 C C . LYS A 1 106 ? -35.140 -1.057 38.688 1.00 65.06 106 LYS A C 1
ATOM 867 O O . LYS A 1 106 ? -35.377 -0.274 37.770 1.00 65.06 106 LYS A O 1
ATOM 872 N N . LYS A 1 107 ? -33.891 -1.421 38.984 1.00 67.62 107 LYS A N 1
ATOM 873 C CA . LYS A 1 107 ? -32.730 -1.021 38.177 1.00 67.62 107 LYS A CA 1
ATOM 874 C C . LYS A 1 107 ? -32.585 -1.978 36.997 1.00 67.62 107 LYS A C 1
ATOM 876 O O . LYS A 1 107 ? -32.679 -3.190 37.165 1.00 67.62 107 LYS A O 1
ATOM 881 N N . LYS A 1 108 ? -32.361 -1.425 35.801 1.00 73.06 108 LYS A N 1
ATOM 882 C CA . LYS A 1 108 ? -32.070 -2.216 34.600 1.00 73.06 108 LYS A CA 1
ATOM 883 C C . LYS A 1 108 ? -30.716 -2.900 34.765 1.00 73.06 108 LYS A C 1
ATOM 885 O O . LYS A 1 108 ? -29.708 -2.231 34.992 1.00 73.06 108 LYS A O 1
ATOM 890 N N . THR A 1 109 ? -30.714 -4.219 34.643 1.00 78.19 109 THR A N 1
ATOM 891 C CA . THR A 1 109 ? -29.505 -5.026 34.508 1.00 78.19 109 THR A CA 1
ATOM 892 C C . THR A 1 109 ? -28.799 -4.678 33.197 1.00 78.19 109 THR A C 1
ATOM 894 O O . THR A 1 109 ? -29.426 -4.263 32.218 1.00 78.19 109 THR A O 1
ATOM 897 N N . TYR A 1 110 ? -27.470 -4.781 33.186 1.00 87.81 110 TYR A N 1
ATOM 898 C CA . TYR A 1 110 ? -26.699 -4.590 31.961 1.00 87.81 110 TYR A CA 1
ATOM 899 C C . TYR A 1 110 ? -27.071 -5.683 30.951 1.00 87.81 110 TYR A C 1
ATOM 901 O O . TYR A 1 110 ? -27.153 -6.850 31.318 1.00 87.81 110 TYR A O 1
ATOM 909 N N . ILE A 1 111 ? -27.293 -5.310 29.689 1.00 89.94 111 ILE A N 1
ATOM 910 C CA . ILE A 1 111 ? -27.878 -6.199 28.667 1.00 89.94 111 ILE A CA 1
ATOM 911 C C . ILE A 1 111 ? -27.050 -7.482 28.483 1.00 89.94 111 ILE A C 1
ATOM 913 O O . ILE A 1 111 ? -27.611 -8.558 28.320 1.00 89.94 111 ILE A O 1
ATOM 917 N N . TYR A 1 112 ? -25.720 -7.377 28.565 1.00 90.62 112 TYR A N 1
ATOM 918 C CA . TYR A 1 112 ? -24.799 -8.509 28.406 1.00 90.62 112 TYR A CA 1
ATOM 919 C C . TYR A 1 112 ? -24.341 -9.116 29.735 1.00 90.62 112 TYR A C 1
ATOM 921 O O . TYR A 1 112 ? -23.324 -9.801 29.774 1.00 90.62 112 TYR A O 1
ATOM 929 N N . TYR A 1 113 ? -25.039 -8.843 30.840 1.00 89.25 113 TYR A N 1
ATOM 930 C CA . TYR A 1 113 ? -24.609 -9.304 32.159 1.00 89.25 113 TYR A CA 1
ATOM 931 C C . TYR A 1 113 ? -24.479 -10.829 32.224 1.00 89.25 113 TYR A C 1
ATOM 933 O O . TYR A 1 113 ? -23.424 -11.328 32.605 1.00 89.25 113 TYR A O 1
ATOM 941 N N . ASP A 1 114 ? -25.503 -11.552 31.764 1.00 88.94 114 ASP A N 1
ATOM 942 C CA . ASP A 1 114 ? -25.543 -13.019 31.814 1.00 88.94 114 ASP A CA 1
ATOM 943 C C . ASP A 1 114 ? -24.480 -13.659 30.919 1.00 88.94 114 ASP A C 1
ATOM 945 O O . ASP A 1 114 ? -23.803 -14.602 31.319 1.00 88.94 114 ASP A O 1
ATOM 949 N N . GLN A 1 115 ? -24.248 -13.078 29.740 1.00 91.94 115 GLN A N 1
ATOM 950 C CA . GLN A 1 115 ? -23.213 -13.539 28.812 1.00 91.94 115 GLN A CA 1
ATOM 951 C C . GLN A 1 115 ? -21.797 -13.313 29.351 1.00 91.94 115 GLN A C 1
ATOM 953 O O . GLN A 1 115 ? -20.872 -13.988 28.917 1.00 91.94 115 GLN A O 1
ATOM 958 N N . LEU A 1 116 ? -21.616 -12.373 30.283 1.00 91.38 116 LEU A N 1
ATOM 959 C CA . LEU A 1 116 ? -20.318 -11.998 30.842 1.00 91.38 116 LEU A CA 1
ATOM 960 C C . LEU A 1 116 ? -20.046 -12.593 32.221 1.00 91.38 116 LEU A C 1
ATOM 962 O O . LEU A 1 116 ? -18.991 -12.333 32.796 1.00 91.38 116 LEU A O 1
ATOM 966 N N . GLN A 1 117 ? -20.933 -13.450 32.730 1.00 89.56 117 GLN A N 1
ATOM 967 C CA . GLN A 1 117 ? -20.736 -14.131 34.010 1.00 89.56 117 GLN A CA 1
ATOM 968 C C . GLN A 1 117 ? -19.468 -15.000 34.039 1.00 89.56 117 GLN A C 1
ATOM 970 O O . GLN A 1 117 ? -18.873 -15.174 35.099 1.00 89.56 117 GLN A O 1
ATOM 975 N N . PHE A 1 118 ? -18.973 -15.483 32.893 1.00 89.00 118 PHE A N 1
ATOM 976 C CA . PHE A 1 118 ? -17.708 -16.229 32.854 1.00 89.00 118 PHE A CA 1
ATOM 977 C C . PHE A 1 118 ? -16.502 -15.392 33.319 1.00 89.00 118 PHE A C 1
ATOM 979 O O . PHE A 1 118 ? -15.538 -15.954 33.834 1.00 89.00 118 PHE A O 1
ATOM 986 N N . LEU A 1 119 ? -16.569 -14.055 33.221 1.00 86.38 119 LEU A N 1
ATOM 987 C CA . LEU A 1 119 ? -15.528 -13.147 33.719 1.00 86.38 119 LEU A CA 1
ATOM 988 C C . LEU A 1 119 ? -15.425 -13.134 35.251 1.00 86.38 119 LEU A C 1
ATOM 990 O O . LEU A 1 119 ? -14.443 -12.630 35.792 1.00 86.38 119 LEU A O 1
ATOM 994 N N . ILE A 1 120 ? -16.413 -13.675 35.968 1.00 78.69 120 ILE A N 1
ATOM 995 C CA . ILE A 1 120 ? -16.439 -13.682 37.436 1.00 78.69 120 ILE A CA 1
ATOM 996 C C . ILE A 1 120 ? -15.262 -14.481 38.002 1.00 78.69 120 ILE A C 1
ATOM 998 O O . ILE A 1 120 ? -14.607 -13.988 38.916 1.00 78.69 120 ILE A O 1
ATOM 1002 N N . HIS A 1 121 ? -14.939 -15.634 37.411 1.00 66.81 121 HIS A N 1
ATOM 1003 C CA . HIS A 1 121 ? -13.840 -16.500 37.858 1.00 66.81 121 HIS A CA 1
ATOM 1004 C C . HIS A 1 121 ? -12.456 -15.858 37.678 1.00 66.81 121 HIS A C 1
ATOM 1006 O O . HIS A 1 121 ? -11.523 -16.181 38.401 1.00 66.81 121 HIS A O 1
ATOM 1012 N N . SER A 1 122 ? -12.317 -14.915 36.740 1.00 58.72 122 SER A N 1
ATOM 1013 C CA . SER A 1 122 ? -11.065 -14.167 36.538 1.00 58.72 122 SER A CA 1
ATOM 1014 C C . SER A 1 122 ? -10.865 -12.999 37.514 1.00 58.72 122 SER A C 1
ATOM 1016 O O . SER A 1 122 ? -9.812 -12.371 37.509 1.00 58.72 122 SER A O 1
ATOM 1018 N N . ASP A 1 123 ? -11.873 -12.690 38.332 1.00 56.34 123 ASP A N 1
ATOM 1019 C CA . ASP A 1 123 ? -11.931 -11.509 39.204 1.00 56.34 123 ASP A CA 1
ATOM 1020 C C . ASP A 1 123 ? -11.684 -11.869 40.688 1.00 56.34 123 ASP A C 1
ATOM 1022 O O . ASP A 1 123 ? -11.565 -10.983 41.531 1.00 56.34 123 ASP A O 1
ATOM 1026 N N . GLU A 1 124 ? -11.607 -13.165 41.026 1.00 57.28 124 GLU A N 1
ATOM 1027 C CA . GLU A 1 124 ? -11.389 -13.654 42.401 1.00 57.28 124 GLU A CA 1
ATOM 1028 C C . GLU A 1 124 ? -9.917 -13.609 42.853 1.00 57.28 124 GLU A C 1
ATOM 1030 O O . GLU A 1 124 ? -9.626 -13.829 44.025 1.00 57.28 124 GLU A O 1
ATOM 1035 N N . SER A 1 125 ? -8.973 -13.229 41.986 1.00 55.34 125 SER A N 1
ATOM 1036 C CA . SER A 1 125 ? -7.550 -13.123 42.336 1.00 55.34 125 SER A CA 1
ATOM 1037 C C . SER A 1 125 ? -7.032 -11.683 42.286 1.00 55.34 125 SER A C 1
ATOM 1039 O O . SER A 1 125 ? -6.209 -11.330 41.443 1.00 55.34 125 SER A O 1
ATOM 1041 N N . HIS A 1 126 ? -7.519 -10.837 43.188 1.00 47.38 126 HIS A N 1
ATOM 1042 C CA . HIS A 1 126 ? -6.714 -9.792 43.831 1.00 47.38 126 HIS A CA 1
ATOM 1043 C C . HIS A 1 126 ? -7.533 -9.167 44.968 1.00 47.38 126 HIS A C 1
ATOM 1045 O O . HIS A 1 126 ? -7.787 -7.963 45.008 1.00 47.38 126 HIS A O 1
ATOM 1051 N N . GLU A 1 127 ? -7.923 -9.984 45.950 1.00 45.56 127 GLU A N 1
ATOM 1052 C CA . GLU A 1 127 ? -7.969 -9.434 47.300 1.00 45.56 127 GLU A CA 1
ATOM 1053 C C . GLU A 1 127 ? -6.554 -8.934 47.586 1.00 45.56 127 GLU A C 1
ATOM 1055 O O . GLU A 1 127 ? -5.586 -9.697 47.602 1.00 45.56 127 GLU A O 1
ATOM 1060 N N . THR A 1 128 ? -6.398 -7.615 47.674 1.00 48.12 128 THR A N 1
ATOM 1061 C CA . THR A 1 128 ? -5.184 -7.003 48.192 1.00 48.12 128 THR A CA 1
ATOM 1062 C C . THR A 1 128 ? -5.001 -7.522 49.606 1.00 48.12 128 THR A C 1
ATOM 1064 O O . THR A 1 128 ? -5.537 -6.954 50.554 1.00 48.12 128 THR A O 1
ATOM 1067 N N . VAL A 1 129 ? -4.233 -8.601 49.741 1.00 46.03 129 VAL A N 1
ATOM 1068 C CA . VAL A 1 129 ? -3.563 -8.945 50.985 1.00 46.03 129 VAL A CA 1
ATOM 1069 C C . VAL A 1 129 ? -2.565 -7.814 51.209 1.00 46.03 129 VAL A C 1
ATOM 1071 O O . VAL A 1 129 ? -1.437 -7.816 50.721 1.00 46.03 129 VAL A O 1
ATOM 1074 N N . THR A 1 130 ? -3.033 -6.754 51.859 1.00 49.56 130 THR A N 1
ATOM 1075 C CA . THR A 1 130 ? -2.185 -5.741 52.467 1.00 49.56 130 THR A CA 1
ATOM 1076 C C . THR A 1 130 ? -1.456 -6.426 53.605 1.00 49.56 130 THR A C 1
ATOM 1078 O O . THR A 1 130 ? -1.944 -6.397 54.722 1.00 49.56 130 THR A O 1
ATOM 1081 N N . ASN A 1 131 ? -0.347 -7.101 53.314 1.00 44.38 131 ASN A N 1
ATOM 1082 C CA . ASN A 1 131 ? 0.668 -7.463 54.293 1.00 44.38 131 ASN A CA 1
ATOM 1083 C C . ASN A 1 131 ? 1.999 -7.650 53.559 1.00 44.38 131 ASN A C 1
ATOM 1085 O O . ASN A 1 131 ? 2.175 -8.555 52.750 1.00 44.38 131 ASN A O 1
ATOM 1089 N N . LEU A 1 132 ? 2.887 -6.697 53.828 1.00 48.25 132 LEU A N 1
ATOM 1090 C CA . LEU A 1 132 ? 4.333 -6.680 53.619 1.00 48.25 132 LEU A CA 1
ATOM 1091 C C . LEU A 1 132 ? 4.945 -8.069 53.332 1.00 48.25 132 LEU A C 1
ATOM 1093 O O . LEU A 1 132 ? 5.071 -8.887 54.237 1.00 48.25 132 LEU A O 1
ATOM 1097 N N . SER A 1 133 ? 5.392 -8.310 52.096 1.00 44.25 133 SER A N 1
ATOM 1098 C CA . SER A 1 133 ? 6.355 -9.377 51.789 1.00 44.25 133 SER A CA 1
ATOM 1099 C C . SER A 1 133 ? 7.340 -8.897 50.710 1.00 44.25 133 SER A C 1
ATOM 1101 O O . SER A 1 133 ? 6.891 -8.360 49.690 1.00 44.25 133 SER A O 1
ATOM 1103 N N . PRO A 1 134 ? 8.665 -9.037 50.913 1.00 48.03 134 PRO A N 1
ATOM 1104 C CA . PRO A 1 134 ? 9.700 -8.414 50.090 1.00 48.03 134 PRO A CA 1
ATOM 1105 C C . PRO A 1 134 ? 10.138 -9.302 48.913 1.00 48.03 134 PRO A C 1
ATOM 1107 O O . PRO A 1 134 ? 11.330 -9.445 48.672 1.00 48.03 134 PRO A O 1
ATOM 1110 N N . ASP A 1 135 ? 9.198 -9.913 48.184 1.00 49.50 135 ASP A N 1
ATOM 1111 C CA . ASP A 1 135 ? 9.545 -10.906 47.145 1.00 49.50 135 ASP A CA 1
ATOM 1112 C C . ASP A 1 135 ? 9.026 -10.567 45.732 1.00 49.50 135 ASP A C 1
ATOM 1114 O O . ASP A 1 135 ? 9.186 -11.321 44.774 1.00 49.50 135 ASP A O 1
ATOM 1118 N N . ARG A 1 136 ? 8.432 -9.377 45.546 1.00 48.94 136 ARG A N 1
ATOM 1119 C CA . ARG A 1 136 ? 8.010 -8.893 44.213 1.00 48.94 136 ARG A CA 1
ATOM 1120 C C . ARG A 1 136 ? 9.147 -8.335 43.351 1.00 48.94 136 ARG A C 1
ATOM 1122 O O . ARG A 1 136 ? 8.950 -8.147 42.150 1.00 48.94 136 ARG A O 1
ATOM 1129 N N . ASP A 1 137 ? 10.326 -8.116 43.925 1.00 53.06 137 ASP A N 1
ATOM 1130 C CA . ASP A 1 137 ? 11.468 -7.538 43.209 1.00 53.06 137 ASP A CA 1
ATOM 1131 C C . ASP A 1 137 ? 12.205 -8.554 42.319 1.00 53.06 137 ASP A C 1
ATOM 1133 O O . ASP A 1 137 ? 12.900 -8.153 41.384 1.00 53.06 137 ASP A O 1
ATOM 1137 N N . ILE A 1 138 ? 12.026 -9.861 42.541 1.00 53.28 138 ILE A N 1
ATOM 1138 C CA . ILE A 1 138 ? 12.703 -10.909 41.758 1.00 53.28 138 ILE A CA 1
ATOM 1139 C C . ILE A 1 138 ? 12.014 -11.116 40.399 1.00 53.28 138 ILE A C 1
ATOM 1141 O O . ILE A 1 138 ? 12.677 -11.149 39.361 1.00 53.28 138 ILE A O 1
ATOM 1145 N N . LEU A 1 139 ? 10.677 -11.142 40.371 1.00 53.16 139 LEU A N 1
ATOM 1146 C CA . LEU A 1 139 ? 9.909 -11.338 39.134 1.00 53.16 139 LEU A CA 1
ATOM 1147 C C . LEU A 1 139 ? 9.985 -10.113 38.201 1.00 53.16 139 LEU A C 1
ATOM 1149 O O . LEU A 1 139 ? 10.051 -10.249 36.979 1.00 53.16 139 LEU A O 1
ATOM 1153 N N . ALA A 1 140 ? 10.041 -8.906 38.777 1.00 54.59 140 ALA A N 1
ATOM 1154 C CA . ALA A 1 140 ? 10.204 -7.661 38.027 1.00 54.59 140 ALA A CA 1
ATOM 1155 C C . ALA A 1 140 ? 11.608 -7.515 37.409 1.00 54.59 140 ALA A C 1
ATOM 1157 O O . ALA A 1 140 ? 11.753 -6.867 36.370 1.00 54.59 140 ALA A O 1
ATOM 1158 N N . ARG A 1 141 ? 12.637 -8.136 38.008 1.00 56.53 141 ARG A N 1
ATOM 1159 C CA . ARG A 1 141 ? 13.994 -8.193 37.439 1.00 56.53 141 ARG A CA 1
ATOM 1160 C C . ARG A 1 141 ? 14.077 -9.163 36.261 1.00 56.53 141 ARG A C 1
ATOM 1162 O O . ARG A 1 141 ? 14.583 -8.767 35.217 1.00 56.53 141 ARG A O 1
ATOM 1169 N N . GLN A 1 142 ? 13.481 -10.352 36.365 1.00 50.34 142 GLN A N 1
ATOM 1170 C CA . GLN A 1 142 ? 13.467 -11.322 35.258 1.00 50.34 142 GLN A CA 1
ATOM 1171 C C . GLN A 1 142 ? 12.690 -10.828 34.030 1.00 50.34 142 GLN A C 1
ATOM 1173 O O . GLN A 1 142 ? 13.114 -11.036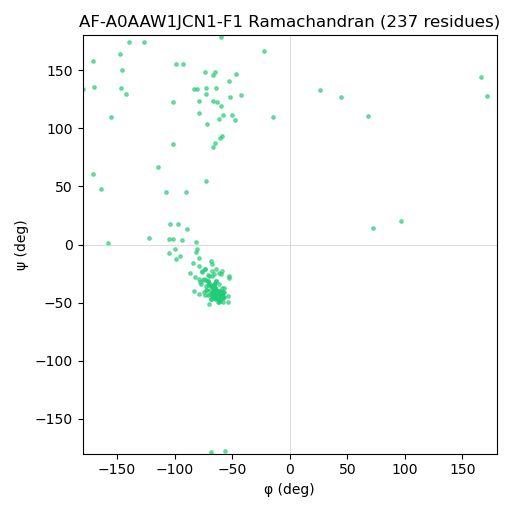 32.897 1.00 50.34 142 GLN A O 1
ATOM 1178 N N . MET A 1 143 ? 11.581 -10.111 34.225 1.00 52.91 143 MET A N 1
ATOM 1179 C CA . MET A 1 143 ? 10.779 -9.608 33.103 1.00 52.91 143 MET A CA 1
ATOM 1180 C C . MET A 1 143 ? 11.440 -8.421 32.374 1.00 52.91 143 MET A C 1
ATOM 1182 O O . MET A 1 143 ? 11.142 -8.166 31.209 1.00 52.91 143 MET A O 1
ATOM 1186 N N . LYS A 1 144 ? 12.365 -7.713 33.038 1.00 54.06 144 LYS A N 1
ATOM 1187 C CA . LYS A 1 144 ? 13.146 -6.613 32.451 1.00 54.06 144 LYS A CA 1
ATOM 1188 C C . LYS A 1 144 ? 14.362 -7.114 31.659 1.00 54.06 144 LYS A C 1
ATOM 1190 O O . LYS A 1 144 ? 14.760 -6.471 30.695 1.00 54.06 144 LYS A O 1
ATOM 1195 N N . GLU A 1 145 ? 14.901 -8.275 32.025 1.00 50.94 145 GLU A N 1
ATOM 1196 C CA . GLU A 1 145 ? 16.055 -8.910 31.372 1.00 50.94 145 GLU A CA 1
ATOM 1197 C C . GLU A 1 145 ? 15.688 -9.554 30.018 1.00 50.94 145 GLU A C 1
ATOM 1199 O O . GLU A 1 145 ? 16.475 -9.521 29.078 1.00 50.94 145 GLU A O 1
ATOM 1204 N N . VAL A 1 146 ? 14.446 -10.032 29.854 1.00 53.53 146 VAL A N 1
ATOM 1205 C CA . VAL A 1 146 ? 13.954 -10.563 28.563 1.00 53.53 146 VAL A CA 1
ATOM 1206 C C . VAL A 1 146 ? 13.709 -9.456 27.525 1.00 53.53 146 VAL A C 1
ATOM 1208 O O . VAL A 1 146 ? 13.880 -9.689 26.333 1.00 53.53 146 VAL A O 1
ATOM 1211 N N . ILE A 1 147 ? 13.347 -8.242 27.957 1.00 54.03 147 ILE A N 1
ATOM 1212 C CA . ILE A 1 147 ? 13.098 -7.108 27.047 1.00 54.03 147 ILE A CA 1
ATOM 1213 C C . ILE A 1 147 ? 14.421 -6.489 26.559 1.00 54.03 147 ILE A C 1
ATOM 1215 O O . ILE A 1 147 ? 14.497 -6.054 25.415 1.00 54.03 147 ILE A O 1
ATOM 1219 N N . ALA A 1 148 ? 15.476 -6.505 27.382 1.00 47.69 148 ALA A N 1
ATOM 1220 C CA . ALA A 1 148 ? 16.788 -5.966 27.015 1.00 47.69 148 ALA A CA 1
ATOM 1221 C C . ALA A 1 148 ? 17.538 -6.814 25.965 1.00 47.69 148 ALA A C 1
ATOM 1223 O O . ALA A 1 148 ? 18.311 -6.271 25.185 1.00 47.69 148 ALA A O 1
ATOM 1224 N N . ASN A 1 149 ? 17.268 -8.121 25.878 1.00 45.66 149 ASN A N 1
ATOM 1225 C CA . ASN A 1 149 ? 17.954 -9.024 24.943 1.00 45.66 149 ASN A CA 1
ATOM 1226 C C . ASN A 1 149 ? 17.413 -8.995 23.496 1.00 45.66 149 ASN A C 1
ATOM 1228 O O . ASN A 1 149 ? 17.886 -9.762 22.661 1.00 45.66 149 ASN A O 1
ATOM 1232 N N . ILE A 1 150 ? 16.424 -8.147 23.180 1.00 49.62 150 ILE A N 1
ATOM 1233 C CA . ILE A 1 150 ? 15.860 -8.019 21.819 1.00 49.62 150 ILE A CA 1
ATOM 1234 C C . ILE A 1 150 ? 16.459 -6.819 21.049 1.00 49.62 150 ILE A C 1
ATOM 1236 O O . ILE A 1 150 ? 16.314 -6.747 19.832 1.00 49.62 150 ILE A O 1
ATOM 1240 N N . GLU A 1 151 ? 17.187 -5.906 21.707 1.00 49.78 151 GLU A N 1
ATOM 1241 C CA . GLU A 1 151 ? 17.687 -4.661 21.086 1.00 49.78 151 GLU A CA 1
ATOM 1242 C C . GLU A 1 151 ? 19.194 -4.628 20.754 1.00 49.78 151 GLU A C 1
ATOM 1244 O O . GLU A 1 151 ? 19.675 -3.620 20.240 1.00 49.78 151 GLU A O 1
ATOM 1249 N N . GLU A 1 152 ? 19.954 -5.710 20.944 1.00 42.59 152 GLU A N 1
ATOM 1250 C CA . GLU A 1 152 ? 21.372 -5.749 20.546 1.00 42.59 152 GLU A CA 1
ATOM 1251 C C . GLU A 1 152 ? 21.579 -6.505 19.231 1.00 42.59 152 GLU A C 1
ATOM 1253 O O . GLU A 1 152 ? 21.857 -7.702 19.179 1.00 42.59 152 GLU A O 1
ATOM 1258 N N . GLY A 1 153 ? 21.438 -5.755 18.139 1.00 38.28 153 GLY A N 1
ATOM 1259 C CA . GLY A 1 153 ? 21.706 -6.219 16.785 1.00 38.28 153 GLY A CA 1
ATOM 1260 C C . GLY A 1 153 ? 21.836 -5.087 15.770 1.00 38.28 153 GLY A C 1
ATOM 1261 O O . GLY A 1 153 ? 21.200 -5.163 14.727 1.00 38.28 153 GLY A O 1
ATOM 1262 N N . SER A 1 154 ? 22.614 -4.033 16.051 1.00 35.75 154 SER A N 1
ATOM 1263 C CA . SER A 1 154 ? 23.284 -3.227 15.011 1.00 35.75 154 SER A CA 1
ATOM 1264 C C . SER A 1 154 ? 24.299 -2.251 15.614 1.00 35.75 154 SER A C 1
ATOM 1266 O O . SER A 1 154 ? 24.035 -1.566 16.594 1.00 35.75 154 SER A O 1
ATOM 1268 N N . ASP A 1 155 ? 25.454 -2.201 14.966 1.00 33.31 155 ASP A N 1
ATOM 1269 C CA . ASP A 1 155 ? 26.756 -1.710 15.406 1.00 33.31 155 ASP A CA 1
ATOM 1270 C C . ASP A 1 155 ? 27.032 -0.222 15.065 1.00 33.31 155 ASP A C 1
ATOM 1272 O O . ASP A 1 155 ? 26.528 0.308 14.076 1.00 33.31 155 ASP A O 1
ATOM 1276 N N . SER A 1 156 ? 27.928 0.372 15.865 1.00 38.38 156 SER A N 1
ATOM 1277 C CA . SER A 1 156 ? 28.879 1.466 15.585 1.00 38.38 156 SER A CA 1
ATOM 1278 C C . SER A 1 156 ? 28.399 2.906 15.309 1.00 38.38 156 SER A C 1
ATOM 1280 O O . SER A 1 156 ? 27.922 3.231 14.230 1.00 38.38 156 SER A O 1
ATOM 1282 N N . PHE A 1 157 ? 28.657 3.834 16.247 1.00 32.19 157 PHE A N 1
ATOM 1283 C CA . PHE A 1 157 ? 29.767 4.810 16.164 1.00 32.19 157 PHE A CA 1
ATOM 1284 C C . PHE A 1 157 ? 29.930 5.594 17.491 1.00 32.19 157 PHE A C 1
ATOM 1286 O O . PHE A 1 157 ? 29.049 5.649 18.343 1.00 32.19 157 PHE A O 1
ATOM 1293 N N . ARG A 1 158 ? 31.138 6.131 17.682 1.00 33.62 158 ARG A N 1
ATOM 1294 C CA . ARG A 1 158 ? 31.893 6.307 18.935 1.00 33.62 158 ARG A CA 1
ATOM 1295 C C . ARG A 1 158 ? 31.798 7.720 19.559 1.00 33.62 158 ARG A C 1
ATOM 1297 O O . ARG A 1 158 ? 31.588 8.702 18.861 1.00 33.62 158 ARG A O 1
ATOM 1304 N N . ALA A 1 159 ? 32.019 7.753 20.880 1.00 37.00 159 ALA A N 1
ATOM 1305 C CA . ALA A 1 159 ? 32.017 8.848 21.879 1.00 37.00 159 ALA A CA 1
ATOM 1306 C C . ALA A 1 159 ? 33.048 10.006 21.634 1.00 37.00 159 ALA A C 1
ATOM 1308 O O . ALA A 1 159 ? 33.827 9.864 20.689 1.00 37.00 159 ALA A O 1
ATOM 1309 N N . PRO A 1 160 ? 33.146 11.106 22.451 1.00 48.94 160 PRO A N 1
ATOM 1310 C CA . PRO A 1 160 ? 33.395 11.051 23.913 1.00 48.94 160 PRO A CA 1
ATOM 1311 C C . PRO A 1 160 ? 32.745 12.108 24.864 1.00 48.94 160 PRO A C 1
ATOM 1313 O O . PRO A 1 160 ? 32.533 13.269 24.536 1.00 48.94 160 PRO A O 1
ATOM 1316 N N . THR A 1 161 ? 32.515 11.610 26.089 1.00 43.97 161 THR A N 1
ATOM 1317 C CA . THR A 1 161 ? 32.518 12.128 27.494 1.00 43.97 161 THR A CA 1
ATOM 1318 C C . THR A 1 161 ? 33.328 13.409 27.839 1.00 43.97 161 THR A C 1
ATOM 1320 O O . THR A 1 161 ? 34.218 13.721 27.051 1.00 43.97 161 THR A O 1
ATOM 1323 N N . PRO A 1 162 ? 33.164 14.094 29.023 1.00 47.09 162 PRO A N 1
ATOM 1324 C CA . PRO A 1 162 ? 32.956 13.496 30.369 1.00 47.09 162 PRO A CA 1
ATOM 1325 C C . PRO A 1 162 ? 32.089 14.217 31.451 1.00 47.09 162 PRO A C 1
ATOM 1327 O O . PRO A 1 162 ? 31.800 15.407 31.407 1.00 47.09 162 PRO A O 1
ATOM 1330 N N . THR A 1 163 ? 31.733 13.399 32.455 1.00 40.44 163 THR A N 1
ATOM 1331 C CA . THR A 1 163 ? 31.249 13.589 33.859 1.00 40.44 163 THR A CA 1
ATOM 1332 C C . THR A 1 163 ? 32.205 14.432 34.752 1.00 40.44 163 THR A C 1
ATOM 1334 O O . THR A 1 163 ? 33.257 14.771 34.212 1.00 40.44 163 THR A O 1
ATOM 1337 N N . PRO A 1 164 ? 32.010 14.709 36.087 1.00 53.47 164 PRO A N 1
ATOM 1338 C CA . PRO A 1 164 ? 31.121 14.105 37.129 1.00 53.47 164 PRO A CA 1
ATOM 1339 C C . PRO A 1 164 ? 30.447 15.124 38.117 1.00 53.47 164 PRO A C 1
ATOM 1341 O O . PRO A 1 164 ? 30.735 16.312 38.076 1.00 53.47 164 PRO A O 1
ATOM 1344 N N . THR A 1 165 ? 29.531 14.780 39.044 1.00 32.88 165 THR A N 1
ATOM 1345 C CA . THR A 1 165 ? 29.828 14.404 40.459 1.00 32.88 165 THR A CA 1
ATOM 1346 C C . THR A 1 165 ? 28.529 14.402 41.313 1.00 32.88 165 THR A C 1
ATOM 1348 O O . THR A 1 165 ? 27.635 15.214 41.104 1.00 32.88 165 THR A O 1
ATOM 1351 N N . VAL A 1 166 ? 28.472 13.451 42.253 1.00 46.19 166 VAL A N 1
ATOM 1352 C CA . VAL A 1 166 ? 27.487 13.024 43.296 1.00 46.19 166 VAL A CA 1
ATOM 1353 C C . VAL A 1 166 ? 27.338 14.093 44.440 1.00 46.19 166 VAL A C 1
ATOM 1355 O O . VAL A 1 166 ? 28.091 15.061 44.336 1.00 46.19 166 VAL A O 1
ATOM 1358 N N . PRO A 1 167 ? 26.554 14.020 45.572 1.00 42.75 167 PRO A N 1
ATOM 1359 C CA . PRO A 1 167 ? 25.438 13.175 46.094 1.00 42.75 167 PRO A CA 1
ATOM 1360 C C . PRO A 1 167 ? 24.150 13.930 46.558 1.00 42.75 167 PRO A C 1
ATOM 1362 O O . PRO A 1 167 ? 24.112 15.146 46.705 1.00 42.75 167 PRO A O 1
ATOM 1365 N N . ILE A 1 168 ? 23.118 13.145 46.903 1.00 44.66 168 ILE A N 1
ATOM 1366 C CA . ILE A 1 168 ? 21.838 13.489 47.575 1.00 44.66 168 ILE A CA 1
ATOM 1367 C C . ILE A 1 168 ? 22.048 13.780 49.086 1.00 44.66 168 ILE A C 1
ATOM 1369 O O . ILE A 1 168 ? 22.907 13.129 49.683 1.00 44.66 168 ILE A O 1
ATOM 1373 N N . PRO A 1 169 ? 21.263 14.677 49.736 1.00 45.03 169 PRO A N 1
ATOM 1374 C CA . PRO A 1 169 ? 20.419 14.223 50.862 1.00 45.03 169 PRO A CA 1
ATOM 1375 C C . PRO A 1 169 ? 19.047 14.940 51.038 1.00 45.03 169 PRO A C 1
ATOM 1377 O O . PRO A 1 169 ? 18.939 16.157 50.998 1.00 45.03 169 PRO A O 1
ATOM 1380 N N . HIS A 1 170 ? 18.018 14.113 51.269 1.00 46.06 170 HIS A N 1
ATOM 1381 C CA . HIS A 1 170 ? 16.788 14.236 52.088 1.00 46.06 170 HIS A CA 1
ATOM 1382 C C . HIS A 1 170 ? 16.164 15.618 52.396 1.00 46.06 170 HIS A C 1
ATOM 1384 O O . HIS A 1 170 ? 16.807 16.486 52.971 1.00 46.06 170 HIS A O 1
ATOM 1390 N N . THR A 1 171 ? 14.840 15.743 52.213 1.00 33.47 171 THR A N 1
ATOM 1391 C CA . THR A 1 171 ? 13.873 16.134 53.272 1.00 33.47 171 THR A CA 1
ATOM 1392 C C . THR A 1 171 ? 12.437 16.181 52.729 1.00 33.47 171 THR A C 1
ATOM 1394 O O . THR A 1 171 ? 12.146 16.702 51.658 1.00 33.47 171 THR A O 1
ATOM 1397 N N . SER A 1 172 ? 11.530 15.588 53.499 1.00 43.50 172 SER A N 1
ATOM 1398 C CA . SER A 1 172 ? 10.075 15.762 53.473 1.00 43.50 172 SER A CA 1
ATOM 1399 C C . SER A 1 172 ? 9.663 17.235 53.427 1.00 43.50 172 SER A C 1
ATOM 1401 O O . SER A 1 172 ? 10.332 18.025 54.083 1.00 43.50 172 SER A O 1
ATOM 1403 N N . THR A 1 173 ? 8.552 17.584 52.750 1.00 33.19 173 THR A N 1
ATOM 1404 C CA . THR A 1 173 ? 7.491 18.525 53.209 1.00 33.19 173 THR A CA 1
ATOM 1405 C C . THR A 1 173 ? 6.485 18.853 52.083 1.00 33.19 173 THR A C 1
ATOM 1407 O O . THR A 1 173 ? 6.856 19.255 50.990 1.00 33.19 173 THR A O 1
ATOM 1410 N N . SER A 1 174 ? 5.199 18.678 52.408 1.00 37.53 174 SER A N 1
ATOM 1411 C CA . SER A 1 174 ? 3.978 19.327 51.890 1.00 37.53 174 SER A CA 1
ATOM 1412 C C . SER A 1 174 ? 3.756 19.554 50.383 1.00 37.53 174 SER A C 1
ATOM 1414 O O . SER A 1 174 ? 4.465 20.287 49.700 1.00 37.53 174 SER A O 1
ATOM 1416 N N . THR A 1 175 ? 2.596 19.083 49.931 1.00 50.22 175 THR A N 1
ATOM 1417 C CA . THR A 1 175 ? 1.891 19.500 48.713 1.00 50.22 175 THR A CA 1
ATOM 1418 C C . THR A 1 175 ? 1.697 21.024 48.613 1.00 50.22 175 THR A C 1
ATOM 1420 O O . THR A 1 175 ? 1.037 21.595 49.490 1.00 50.22 175 THR A O 1
ATOM 1423 N N . PRO A 1 176 ? 2.098 21.685 47.510 1.00 39.44 176 PRO A N 1
ATOM 1424 C CA . PRO A 1 176 ? 1.603 23.009 47.171 1.00 39.44 176 PRO A CA 1
ATOM 1425 C C . PRO A 1 176 ? 0.532 22.934 46.076 1.00 39.44 176 PRO A C 1
ATOM 1427 O O . PRO A 1 176 ? 0.759 22.461 44.963 1.00 39.44 176 PRO A O 1
ATOM 1430 N N . LYS A 1 177 ? -0.647 23.470 46.406 1.00 53.91 177 LYS A N 1
ATOM 1431 C CA . LYS A 1 177 ? -1.729 23.828 45.480 1.00 53.91 177 LYS A CA 1
ATOM 1432 C C . LYS A 1 177 ? -1.166 24.676 44.334 1.00 53.91 177 LYS A C 1
ATOM 1434 O O . LYS A 1 177 ? -0.795 25.833 44.543 1.00 53.91 177 LYS A O 1
ATOM 1439 N N . THR A 1 178 ? -1.140 24.143 43.116 1.00 43.28 178 THR A N 1
ATOM 1440 C CA . THR A 1 178 ? -0.773 24.924 41.935 1.00 43.28 178 THR A CA 1
ATOM 1441 C C . THR A 1 178 ? -1.951 25.784 41.487 1.00 43.28 178 THR A C 1
ATOM 1443 O O . THR A 1 178 ? -3.017 25.330 41.076 1.00 43.28 178 THR A O 1
ATOM 1446 N N . ARG A 1 179 ? -1.728 27.088 41.646 1.00 46.06 179 ARG A N 1
ATOM 1447 C CA . ARG A 1 179 ? -2.539 28.208 41.179 1.00 46.06 179 ARG A CA 1
ATOM 1448 C C . ARG A 1 179 ? -2.831 28.095 39.678 1.00 46.06 179 ARG A C 1
ATOM 1450 O O . ARG A 1 179 ? -1.937 27.784 38.893 1.00 46.06 179 ARG A O 1
ATOM 1457 N N . LYS A 1 180 ? -4.063 28.456 39.294 1.00 51.59 180 LYS A N 1
ATOM 1458 C CA . LYS A 1 180 ? -4.479 28.751 37.914 1.00 51.59 180 LYS A CA 1
ATOM 1459 C C . LYS A 1 180 ? -3.462 29.697 37.262 1.00 51.59 180 LYS A C 1
ATOM 1461 O O . LYS A 1 180 ? -3.420 30.879 37.601 1.00 51.59 180 LYS A O 1
ATOM 1466 N N . ARG A 1 181 ? -2.653 29.187 36.332 1.00 47.22 181 ARG A N 1
ATOM 1467 C CA . ARG A 1 181 ? -1.900 30.029 35.399 1.00 47.22 181 ARG A CA 1
ATOM 1468 C C . ARG A 1 181 ? -2.863 30.485 34.307 1.00 47.22 181 ARG A C 1
ATOM 1470 O O . ARG A 1 181 ? -3.529 29.671 33.675 1.00 47.22 181 ARG A O 1
ATOM 1477 N N . LYS A 1 182 ? -2.961 31.803 34.147 1.00 54.22 182 LYS A N 1
ATOM 1478 C CA . LYS A 1 182 ? -3.626 32.484 33.037 1.00 54.22 182 LYS A CA 1
ATOM 1479 C C . LYS A 1 182 ? -2.886 32.080 31.758 1.00 54.22 182 LYS A C 1
ATOM 1481 O O . LYS A 1 182 ? -1.736 32.469 31.583 1.00 54.22 182 LYS A O 1
ATOM 1486 N N . ILE A 1 183 ? -3.518 31.241 30.939 1.00 53.53 183 ILE A N 1
ATOM 1487 C CA . ILE A 1 183 ? -3.025 30.868 29.610 1.00 53.53 183 ILE A CA 1
ATOM 1488 C C . ILE A 1 183 ? -2.991 32.147 28.770 1.00 53.53 183 ILE A C 1
ATOM 1490 O O . ILE A 1 183 ? -3.995 32.859 28.673 1.00 53.53 183 ILE A O 1
ATOM 1494 N N . GLN A 1 184 ? -1.807 32.464 28.249 1.00 53.75 184 GLN A N 1
ATOM 1495 C CA . GLN A 1 184 ? -1.600 33.495 27.243 1.00 53.75 184 GLN A CA 1
ATOM 1496 C C . GLN A 1 184 ? -2.429 33.116 26.009 1.00 53.75 184 GLN A C 1
ATOM 1498 O O . GLN A 1 184 ? -2.275 32.034 25.452 1.00 53.75 184 GLN A O 1
ATOM 1503 N N . LYS A 1 185 ? -3.374 33.988 25.650 1.00 54.38 185 LYS A N 1
ATOM 1504 C CA . LYS A 1 185 ? -4.007 34.009 24.333 1.00 54.38 185 LYS A CA 1
ATOM 1505 C C . LYS A 1 185 ? -2.946 34.543 23.382 1.00 54.38 185 LYS A C 1
ATOM 1507 O O . LYS A 1 185 ? -2.725 35.738 23.463 1.00 54.38 185 LYS A O 1
ATOM 1512 N N . ASP A 1 186 ? -2.309 33.703 22.578 1.00 57.41 186 ASP A N 1
ATOM 1513 C CA . ASP A 1 186 ? -1.658 34.150 21.331 1.00 57.41 186 ASP A CA 1
ATOM 1514 C C . ASP A 1 186 ? -1.445 33.025 20.289 1.00 57.41 186 ASP A C 1
ATOM 1516 O O . ASP A 1 186 ? -1.028 33.311 19.177 1.00 57.41 186 ASP A O 1
ATOM 1520 N N . ASP A 1 187 ? -1.861 31.775 20.552 1.00 58.25 187 ASP A N 1
ATOM 1521 C CA . ASP A 1 187 ? -1.817 30.676 19.558 1.00 58.25 187 ASP A CA 1
ATOM 1522 C C . ASP A 1 187 ? -3.197 30.332 18.948 1.00 58.25 187 ASP A C 1
ATOM 1524 O O . ASP A 1 187 ? -3.418 29.247 18.406 1.00 58.25 187 ASP A O 1
ATOM 1528 N N . ASP A 1 188 ? -4.172 31.238 19.063 1.00 66.25 188 ASP A N 1
ATOM 1529 C CA . ASP A 1 188 ? -5.570 30.963 18.698 1.00 66.25 188 ASP A CA 1
ATOM 1530 C C . ASP A 1 188 ? -5.788 30.981 17.168 1.00 66.25 188 ASP A C 1
ATOM 1532 O O . ASP A 1 188 ? -6.690 30.314 16.663 1.00 66.25 188 ASP A O 1
ATOM 1536 N N . ASP A 1 189 ? -4.938 31.676 16.404 1.00 75.12 189 ASP A N 1
ATOM 1537 C CA . ASP A 1 189 ? -5.097 31.828 14.950 1.00 75.12 189 ASP A CA 1
ATOM 1538 C C . ASP A 1 189 ? -4.743 30.557 14.170 1.00 75.12 189 ASP A C 1
ATOM 1540 O O . ASP A 1 189 ? -5.480 30.159 13.265 1.00 75.12 189 ASP A O 1
ATOM 1544 N N . GLY A 1 190 ? -3.673 29.857 14.562 1.00 77.12 190 GLY A N 1
ATOM 1545 C CA . GLY A 1 190 ? -3.308 28.574 13.954 1.00 77.12 190 GLY A CA 1
ATOM 1546 C C . GLY A 1 190 ? -4.355 27.494 14.233 1.00 77.12 190 GLY A C 1
ATOM 1547 O O . GLY A 1 190 ? -4.768 26.761 13.333 1.00 77.12 190 GLY A O 1
ATOM 1548 N N . VAL A 1 191 ? -4.862 27.445 15.468 1.00 81.06 191 VAL A N 1
ATOM 1549 C CA . VAL A 1 191 ? -5.914 26.500 15.867 1.00 81.06 191 VAL A CA 1
ATOM 1550 C C . VAL A 1 191 ? -7.231 26.813 15.149 1.00 81.06 191 VAL A C 1
ATOM 1552 O O . VAL A 1 191 ? -7.894 25.898 14.660 1.00 81.06 191 VAL A O 1
ATOM 1555 N N . ARG A 1 192 ? -7.593 28.093 14.996 1.00 82.38 192 ARG A N 1
ATOM 1556 C CA . ARG A 1 192 ? -8.769 28.517 14.215 1.00 82.38 192 ARG A CA 1
ATOM 1557 C C . ARG A 1 192 ? -8.637 28.181 12.735 1.00 82.38 192 ARG A C 1
ATOM 1559 O O . ARG A 1 192 ? -9.611 27.716 12.148 1.00 82.38 192 ARG A O 1
ATOM 1566 N N . ALA A 1 193 ? -7.456 28.357 12.144 1.00 85.00 193 ALA A N 1
ATOM 1567 C CA . ALA A 1 193 ? -7.199 27.974 10.758 1.00 85.00 193 ALA A CA 1
ATOM 1568 C C . ALA A 1 193 ? -7.383 26.462 10.555 1.00 85.00 193 ALA A C 1
ATOM 1570 O O . ALA A 1 193 ? -8.104 26.049 9.648 1.00 85.00 193 ALA A O 1
ATOM 1571 N N . ILE A 1 194 ? -6.834 25.638 11.453 1.00 86.31 194 ILE A N 1
ATOM 1572 C CA . ILE A 1 194 ? -7.002 24.177 11.409 1.00 86.31 194 ILE A CA 1
ATOM 1573 C C . ILE A 1 194 ? -8.479 23.788 11.575 1.00 86.31 194 ILE A C 1
ATOM 1575 O O . ILE A 1 194 ? -8.989 22.964 10.817 1.00 86.31 194 ILE A O 1
ATOM 1579 N N . ILE A 1 195 ? -9.200 24.405 12.517 1.00 89.88 195 ILE A N 1
ATOM 1580 C CA . ILE A 1 195 ? -10.637 24.155 12.719 1.00 89.88 195 ILE A CA 1
ATOM 1581 C C . ILE A 1 195 ? -11.450 24.544 11.475 1.00 89.88 195 ILE A C 1
ATOM 1583 O O . ILE A 1 195 ? -12.373 23.818 11.101 1.00 89.88 195 ILE A O 1
ATOM 1587 N N . ASN A 1 196 ? -11.114 25.651 10.812 1.00 90.25 196 ASN A N 1
ATOM 1588 C CA . ASN A 1 196 ? -11.790 26.087 9.590 1.00 90.25 196 ASN A CA 1
ATOM 1589 C C . ASN A 1 196 ? -11.525 25.135 8.416 1.00 90.25 196 ASN A C 1
ATOM 1591 O O . ASN A 1 196 ? -12.471 24.776 7.716 1.00 90.25 196 ASN A O 1
ATOM 1595 N N . ILE A 1 197 ? -10.288 24.653 8.252 1.00 90.38 197 ILE A N 1
ATOM 1596 C CA . ILE A 1 197 ? -9.935 23.652 7.232 1.00 90.38 197 ILE A CA 1
ATOM 1597 C C . ILE A 1 197 ? -10.692 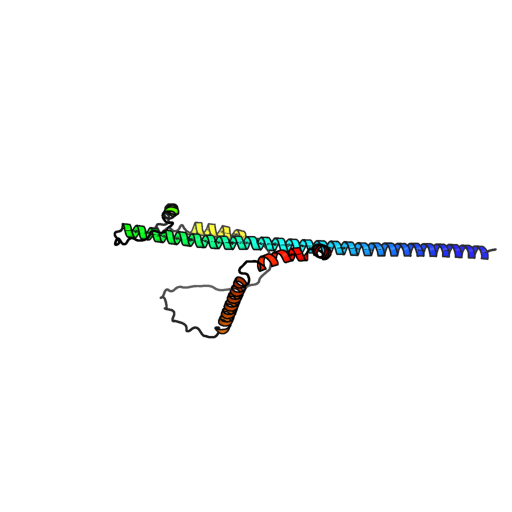22.339 7.478 1.00 90.38 197 ILE A C 1
ATOM 1599 O O . ILE A 1 197 ? -11.264 21.769 6.550 1.00 90.38 197 ILE A O 1
ATOM 1603 N N . LEU A 1 198 ? -10.759 21.874 8.730 1.00 89.75 198 LEU A N 1
ATOM 1604 C CA . LEU A 1 198 ? -11.501 20.659 9.083 1.00 89.75 198 LEU A CA 1
ATOM 1605 C C . LEU A 1 198 ? -13.000 20.803 8.797 1.00 89.75 198 LEU A C 1
ATOM 1607 O O . LEU A 1 198 ? -13.610 19.887 8.249 1.00 89.75 198 LEU A O 1
ATOM 1611 N N . ARG A 1 199 ? -13.595 21.958 9.115 1.00 88.25 199 ARG A N 1
ATOM 1612 C CA . ARG A 1 199 ? -15.002 22.244 8.794 1.00 88.25 199 ARG A CA 1
ATOM 1613 C C . ARG A 1 199 ? -15.251 22.261 7.289 1.00 88.25 199 ARG A C 1
ATOM 1615 O O . ARG A 1 199 ? -16.223 21.663 6.842 1.00 88.25 199 ARG A O 1
ATOM 1622 N N . GLN A 1 200 ? -14.366 22.893 6.520 1.00 90.06 200 GLN A N 1
ATOM 1623 C CA . GLN A 1 200 ? -14.461 22.937 5.062 1.00 90.06 200 GLN A CA 1
ATOM 1624 C C . GLN A 1 200 ? -14.348 21.537 4.442 1.00 90.06 200 GLN A C 1
ATOM 1626 O O . GLN A 1 200 ? -15.120 21.197 3.552 1.00 90.06 200 GLN A O 1
ATOM 1631 N N . SER A 1 201 ? -13.437 20.703 4.949 1.00 84.00 201 SER A N 1
ATOM 1632 C CA . SER A 1 201 ? -13.271 19.318 4.494 1.00 84.00 201 SER A CA 1
ATOM 1633 C C . SER A 1 201 ? -14.515 18.461 4.766 1.00 84.00 201 SER A C 1
ATOM 1635 O O . SER A 1 201 ? -14.981 17.738 3.887 1.00 84.00 201 SER A O 1
ATOM 1637 N N . VAL A 1 202 ? -15.122 18.596 5.951 1.00 87.06 202 VAL A N 1
ATOM 1638 C CA . VAL A 1 202 ? -16.366 17.883 6.300 1.00 87.06 202 VAL A CA 1
ATOM 1639 C C . VAL A 1 202 ? -17.546 18.335 5.435 1.00 87.06 202 VAL A C 1
ATOM 1641 O O . VAL A 1 202 ? -18.372 17.508 5.047 1.00 87.06 202 VAL A O 1
ATOM 1644 N N . GLU A 1 203 ? -17.627 19.624 5.108 1.00 87.12 203 GLU A N 1
ATOM 1645 C CA . GLU A 1 203 ? -18.673 20.156 4.231 1.00 87.12 203 GLU A CA 1
ATOM 1646 C C . GLU A 1 203 ? -18.528 19.633 2.793 1.00 87.12 203 GLU A C 1
ATOM 1648 O O . GLU A 1 203 ? -19.509 19.193 2.198 1.00 87.12 203 GLU A O 1
ATOM 1653 N N . LEU A 1 204 ? -17.300 19.576 2.264 1.00 81.56 204 LEU A N 1
ATOM 1654 C CA . LEU A 1 204 ? -17.023 18.996 0.945 1.00 81.56 204 LEU A CA 1
ATOM 1655 C C . LEU A 1 204 ?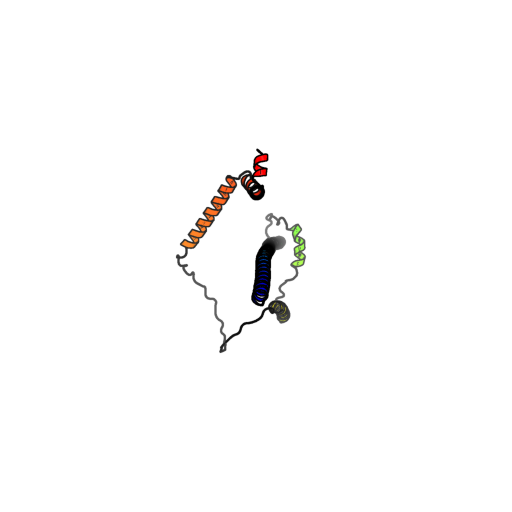 -17.385 17.505 0.882 1.00 81.56 204 LEU A C 1
ATOM 1657 O O . LEU A 1 204 ? -17.996 17.067 -0.089 1.00 81.56 204 LEU A O 1
ATOM 1661 N N . GLN A 1 205 ? -17.094 16.736 1.936 1.00 77.88 205 GLN A N 1
ATOM 1662 C CA . GLN A 1 205 ? -17.489 15.324 2.017 1.00 77.88 205 GLN A CA 1
ATOM 1663 C C . GLN A 1 205 ? -19.011 15.134 2.076 1.00 77.88 205 GLN A C 1
ATOM 1665 O O . GLN A 1 205 ? -19.536 14.160 1.535 1.00 77.88 205 GLN A O 1
ATOM 1670 N N . ARG A 1 206 ? -19.739 16.050 2.728 1.00 77.50 206 ARG A N 1
ATOM 1671 C CA . ARG A 1 206 ? -21.209 16.032 2.743 1.00 77.50 206 ARG A CA 1
ATOM 1672 C C . ARG A 1 206 ? -21.791 16.358 1.372 1.00 77.50 206 ARG A C 1
ATOM 1674 O O . ARG A 1 206 ? -22.628 15.600 0.895 1.00 77.50 206 ARG A O 1
ATOM 1681 N N . GLN A 1 207 ? -21.298 17.411 0.721 1.00 74.94 207 GLN A N 1
ATOM 1682 C CA . GLN A 1 207 ? -21.725 17.780 -0.632 1.00 74.94 207 GLN A CA 1
ATOM 1683 C C . GLN A 1 207 ? -21.437 16.672 -1.649 1.00 74.94 207 GLN A C 1
ATOM 1685 O O . GLN A 1 207 ? -22.276 16.389 -2.500 1.00 74.94 207 GLN A O 1
ATOM 1690 N N . GLU A 1 208 ? -20.290 15.999 -1.543 1.00 70.88 208 GLU A N 1
ATOM 1691 C CA . GLU A 1 208 ? -19.963 14.871 -2.415 1.00 70.88 208 GLU A CA 1
ATOM 1692 C C . GLU A 1 208 ? -20.897 13.672 -2.188 1.00 70.88 208 GLU A C 1
ATOM 1694 O O . GLU A 1 208 ? -21.336 13.043 -3.152 1.00 70.88 208 GLU A O 1
ATOM 1699 N N . LYS A 1 209 ? -21.273 13.398 -0.934 1.00 68.69 209 LYS A N 1
ATOM 1700 C CA . LYS A 1 209 ? -22.222 12.330 -0.595 1.00 68.69 209 LYS A CA 1
ATOM 1701 C C . LYS A 1 209 ? -23.642 12.610 -1.099 1.00 68.69 209 LYS A C 1
ATOM 1703 O O . LYS A 1 209 ? -24.333 11.676 -1.501 1.00 68.69 209 LYS A O 1
ATOM 1708 N N . ASP A 1 210 ? -24.069 13.870 -1.095 1.00 71.69 210 ASP A N 1
ATOM 1709 C CA . ASP A 1 210 ? -25.382 14.267 -1.613 1.00 71.69 210 ASP A CA 1
ATOM 1710 C C . ASP A 1 210 ? -25.406 14.303 -3.152 1.00 71.69 210 ASP A C 1
ATOM 1712 O O . ASP A 1 210 ? -26.414 13.940 -3.764 1.00 71.69 210 ASP A O 1
ATOM 1716 N N . ALA A 1 211 ? -24.285 14.668 -3.787 1.00 72.19 211 ALA A N 1
ATOM 1717 C CA . ALA A 1 211 ? -24.127 14.646 -5.242 1.00 72.19 211 ALA A CA 1
ATOM 1718 C C . ALA A 1 211 ? -24.038 13.219 -5.815 1.00 72.19 211 ALA A C 1
ATOM 1720 O O . ALA A 1 211 ? -24.509 12.979 -6.925 1.00 72.19 211 ALA A O 1
ATOM 1721 N N . ASP A 1 212 ? -23.484 12.263 -5.058 1.00 79.69 212 ASP A N 1
ATOM 1722 C CA . ASP A 1 212 ? -23.405 10.845 -5.433 1.00 79.6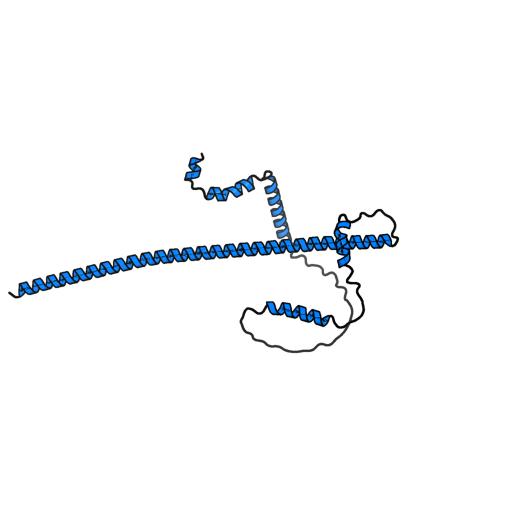9 212 ASP A CA 1
ATOM 1723 C C . ASP A 1 212 ? -24.364 9.963 -4.616 1.00 79.69 212 ASP A C 1
ATOM 1725 O O . ASP A 1 212 ? -24.013 8.883 -4.139 1.00 79.69 212 ASP A O 1
ATOM 1729 N N . ARG A 1 213 ? -25.617 10.409 -4.459 1.00 73.62 213 ARG A N 1
ATOM 1730 C CA . ARG A 1 213 ? -26.647 9.695 -3.680 1.00 73.62 213 ARG A CA 1
ATOM 1731 C C . ARG A 1 213 ? -26.836 8.226 -4.094 1.00 73.62 213 ARG A C 1
ATOM 1733 O O . ARG A 1 213 ? -27.255 7.412 -3.274 1.00 73.62 213 ARG A O 1
ATOM 1740 N N . MET A 1 214 ? -26.571 7.896 -5.358 1.00 77.12 214 MET A N 1
ATOM 1741 C CA . MET A 1 214 ? -26.756 6.555 -5.925 1.00 77.12 214 MET A CA 1
ATOM 1742 C C . MET A 1 214 ? -25.448 5.745 -6.016 1.00 77.12 214 MET A C 1
ATOM 1744 O O . MET A 1 214 ? -25.498 4.572 -6.369 1.00 77.12 214 MET A O 1
ATOM 1748 N N . GLY A 1 215 ? -24.294 6.335 -5.669 1.00 80.62 215 GLY A N 1
ATOM 1749 C CA . GLY A 1 215 ? -22.979 5.681 -5.753 1.00 80.62 215 GLY A CA 1
ATOM 1750 C C . GLY A 1 215 ? -22.455 5.497 -7.184 1.00 80.62 215 GLY A C 1
ATOM 1751 O O . GLY A 1 215 ? -21.520 4.728 -7.416 1.00 80.62 215 GLY A O 1
ATOM 1752 N N . ASN A 1 216 ? -23.063 6.180 -8.156 1.00 83.06 216 ASN A N 1
ATOM 1753 C CA . ASN A 1 216 ? -22.731 6.058 -9.570 1.00 83.06 216 ASN A CA 1
ATOM 1754 C C . ASN A 1 216 ? -21.354 6.660 -9.874 1.00 83.06 216 ASN A C 1
ATOM 1756 O O . ASN A 1 216 ? -20.637 6.130 -10.718 1.00 83.06 216 ASN A O 1
ATOM 1760 N N . LYS A 1 217 ? -20.952 7.739 -9.190 1.00 83.44 217 LYS A N 1
ATOM 1761 C CA . LYS A 1 217 ? -19.651 8.387 -9.421 1.00 83.44 217 LYS A CA 1
ATOM 1762 C C . LYS A 1 217 ? -18.508 7.474 -8.982 1.00 83.44 217 LYS A C 1
ATOM 1764 O O . LYS A 1 217 ? -17.550 7.311 -9.732 1.00 83.44 217 LYS A O 1
ATOM 1769 N N . ALA A 1 218 ? -18.627 6.839 -7.814 1.00 81.44 218 ALA A N 1
ATOM 1770 C CA . ALA A 1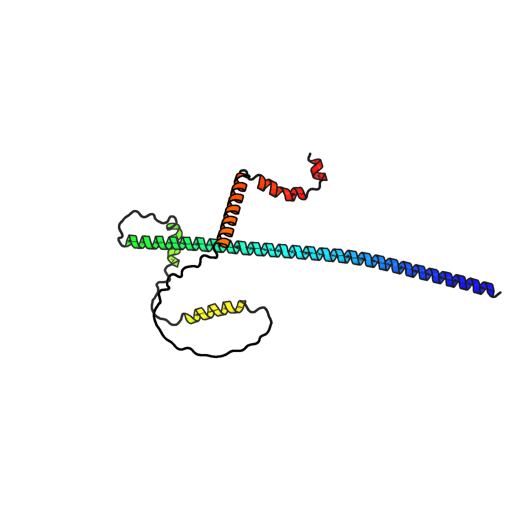 218 ? -17.636 5.875 -7.333 1.00 81.44 218 ALA A CA 1
ATOM 1771 C C . ALA A 1 218 ? -17.525 4.640 -8.247 1.00 81.44 218 ALA A C 1
ATOM 1773 O O . ALA A 1 218 ? -16.421 4.177 -8.534 1.00 81.44 218 ALA A O 1
ATOM 1774 N N . PHE A 1 219 ? -18.659 4.139 -8.746 1.00 86.69 219 PHE A N 1
ATOM 1775 C CA . PHE A 1 219 ? -18.694 3.039 -9.711 1.00 86.69 219 PHE A CA 1
ATOM 1776 C C . PHE A 1 219 ? -18.048 3.414 -11.054 1.00 86.69 219 PHE A C 1
ATOM 1778 O O . PHE A 1 219 ? -17.227 2.668 -11.573 1.00 86.69 219 PHE A O 1
ATOM 1785 N N . LEU A 1 220 ? -18.353 4.590 -11.606 1.00 88.44 220 LEU A N 1
ATOM 1786 C CA . LEU A 1 220 ? -17.733 5.045 -12.853 1.00 88.44 220 LEU A CA 1
ATOM 1787 C C . LEU A 1 220 ? -16.227 5.282 -12.679 1.00 88.44 220 LEU A C 1
ATOM 1789 O O . LEU A 1 220 ? -15.443 4.893 -13.541 1.00 88.44 220 LEU A O 1
ATOM 1793 N N . ALA A 1 221 ? -15.808 5.847 -11.544 1.00 86.94 221 ALA A N 1
ATOM 1794 C CA . ALA A 1 221 ? -14.399 6.074 -11.241 1.00 86.94 221 ALA A CA 1
ATOM 1795 C C . ALA A 1 221 ? -13.593 4.770 -11.111 1.00 86.94 221 ALA A C 1
ATOM 1797 O O . ALA A 1 221 ? -12.420 4.750 -11.475 1.00 86.94 221 ALA A O 1
ATOM 1798 N N . SER A 1 222 ? -14.204 3.676 -10.642 1.00 90.44 222 SER A N 1
ATOM 1799 C CA . SER A 1 222 ? -13.527 2.374 -10.552 1.00 90.44 222 SER A CA 1
ATOM 1800 C C . SER A 1 222 ? -13.340 1.694 -11.913 1.00 90.44 222 SER A C 1
ATOM 1802 O O . SER A 1 222 ? -12.452 0.855 -12.057 1.00 90.44 222 SER A O 1
ATOM 1804 N N . ILE A 1 223 ? -14.128 2.083 -12.919 1.00 89.81 223 ILE A N 1
ATOM 1805 C CA . ILE A 1 223 ? -14.046 1.561 -14.289 1.00 89.81 223 ILE A CA 1
ATOM 1806 C C . ILE A 1 223 ? -13.012 2.326 -15.130 1.00 89.81 223 ILE A C 1
ATOM 1808 O O . ILE A 1 223 ? -12.441 1.757 -16.061 1.00 89.81 223 ILE A O 1
ATOM 1812 N N . LEU A 1 224 ? -12.700 3.581 -14.787 1.00 87.00 224 LEU A N 1
ATOM 1813 C CA . LEU A 1 224 ? -11.743 4.406 -15.538 1.00 87.00 224 LEU A CA 1
ATOM 1814 C C . LEU A 1 224 ? -10.365 3.749 -15.752 1.00 87.00 224 LEU A C 1
ATOM 1816 O O . LEU A 1 224 ? -9.908 3.757 -16.890 1.00 87.00 224 LEU A O 1
ATOM 1820 N N . PRO A 1 225 ? -9.719 3.108 -14.755 1.00 89.56 225 PRO A N 1
ATOM 1821 C CA . PRO A 1 225 ? -8.426 2.451 -14.965 1.00 89.56 225 PRO A CA 1
ATOM 1822 C C . PRO A 1 225 ? -8.477 1.267 -15.939 1.00 89.56 225 PRO A C 1
ATOM 1824 O O . PRO A 1 225 ? -7.439 0.844 -16.445 1.00 89.56 225 PRO A O 1
ATOM 1827 N N . PHE A 1 226 ? -9.661 0.687 -16.159 1.00 84.19 226 PHE A N 1
ATOM 1828 C CA . PHE A 1 226 ? -9.864 -0.366 -17.150 1.00 84.19 226 PHE A CA 1
ATOM 1829 C C . PHE A 1 226 ? -10.073 0.223 -18.541 1.00 84.19 226 PHE A C 1
ATOM 1831 O O . PHE A 1 226 ? -9.513 -0.306 -19.494 1.00 84.19 226 PHE A O 1
ATOM 1838 N N . LEU A 1 227 ? -10.821 1.325 -18.650 1.00 82.50 227 LEU A N 1
ATOM 1839 C CA . LEU A 1 227 ? -11.020 2.042 -19.913 1.00 82.50 227 LEU A CA 1
ATOM 1840 C C . LEU A 1 227 ? -9.720 2.660 -20.437 1.00 82.50 227 LEU A C 1
ATOM 1842 O O . LEU A 1 227 ? -9.455 2.574 -21.627 1.00 82.50 227 LEU A O 1
ATOM 1846 N N . ASP A 1 228 ? -8.876 3.187 -19.550 1.00 84.81 228 ASP A N 1
ATOM 1847 C CA . ASP A 1 228 ? -7.580 3.792 -19.899 1.00 84.81 228 ASP A CA 1
ATOM 1848 C C . ASP A 1 228 ? -6.556 2.767 -20.433 1.00 84.81 228 ASP A C 1
ATOM 1850 O O . ASP A 1 228 ? -5.552 3.116 -21.046 1.00 84.81 228 ASP A O 1
ATOM 1854 N N . LYS A 1 229 ? -6.807 1.470 -20.208 1.00 84.75 229 LYS A N 1
ATOM 1855 C CA . LYS A 1 229 ? -5.977 0.362 -20.711 1.00 84.75 229 LYS A CA 1
ATOM 1856 C C . LYS A 1 229 ? -6.483 -0.231 -22.026 1.00 84.75 229 LYS A C 1
ATOM 1858 O O . LYS A 1 229 ? -5.790 -1.074 -22.597 1.00 84.75 229 LYS A O 1
ATOM 1863 N N . MET A 1 230 ? -7.678 0.142 -22.484 1.00 81.38 230 MET A N 1
ATOM 1864 C CA . MET A 1 230 ? -8.193 -0.303 -23.780 1.00 81.38 230 MET A CA 1
ATOM 1865 C C . MET A 1 230 ? -7.568 0.562 -24.877 1.00 81.38 230 MET A C 1
ATOM 1867 O O . MET A 1 230 ? -7.506 1.779 -24.743 1.00 81.38 230 MET A O 1
ATOM 1871 N N . SER A 1 231 ? -7.075 -0.052 -25.955 1.00 73.81 231 SER A N 1
ATOM 1872 C CA . SER A 1 231 ? -6.599 0.703 -27.115 1.00 73.81 231 SER A CA 1
ATOM 1873 C C . SER A 1 231 ? -7.773 1.414 -27.794 1.00 73.81 231 SER A C 1
ATOM 1875 O O . SER A 1 231 ? -8.877 0.868 -27.859 1.00 73.81 231 SER A O 1
ATOM 1877 N N . ASP A 1 232 ? -7.529 2.608 -28.344 1.00 74.69 232 ASP A N 1
ATOM 1878 C CA . ASP A 1 232 ? -8.546 3.409 -29.047 1.00 74.69 232 ASP A CA 1
ATOM 1879 C C . ASP A 1 232 ? -9.270 2.618 -30.158 1.00 74.69 232 ASP A C 1
ATOM 1881 O O . ASP A 1 232 ? -10.435 2.877 -30.455 1.00 74.69 232 ASP A O 1
ATOM 1885 N N . GLU A 1 233 ? -8.613 1.604 -30.733 1.00 69.31 233 GLU A N 1
ATOM 1886 C CA . GLU A 1 233 ? -9.192 0.692 -31.729 1.00 69.31 233 GLU A CA 1
ATOM 1887 C C . GLU A 1 233 ? -10.401 -0.094 -31.194 1.00 69.31 233 GLU A C 1
ATOM 1889 O O . GLU A 1 233 ? -11.408 -0.202 -31.890 1.00 69.31 233 GLU A O 1
ATOM 1894 N N . VAL A 1 234 ? -10.358 -0.573 -29.944 1.00 66.56 234 VAL A N 1
ATOM 1895 C CA . VAL A 1 234 ? -11.468 -1.325 -29.324 1.00 66.56 234 VAL A CA 1
ATOM 1896 C C . VAL A 1 234 ? -12.627 -0.392 -28.949 1.00 66.56 234 VAL A C 1
ATOM 1898 O O . VAL A 1 234 ? -13.792 -0.785 -28.982 1.00 66.56 234 VAL A O 1
ATOM 1901 N N . VAL A 1 235 ? -12.329 0.873 -28.638 1.00 63.38 235 VAL A N 1
ATOM 1902 C CA . VAL A 1 235 ? -13.339 1.899 -28.318 1.00 63.38 235 VAL A CA 1
ATOM 1903 C C . VAL A 1 235 ? -14.135 2.312 -29.562 1.00 63.38 235 VAL A C 1
ATOM 1905 O O . VAL A 1 235 ? -15.321 2.631 -29.460 1.00 63.38 235 VAL A O 1
ATOM 1908 N N . MET A 1 236 ? -13.506 2.281 -30.740 1.00 69.44 236 MET A N 1
ATOM 1909 C CA . MET A 1 236 ? -14.142 2.625 -32.016 1.00 69.44 236 MET A CA 1
ATOM 1910 C C . MET A 1 236 ? -15.064 1.519 -32.555 1.00 69.44 236 MET A C 1
ATOM 1912 O O . MET A 1 236 ? -15.980 1.832 -33.309 1.00 69.44 236 MET A O 1
ATOM 1916 N N . GLU A 1 237 ? -14.870 0.259 -32.154 1.00 71.19 237 GLU A N 1
ATOM 1917 C CA . GLU A 1 237 ? -15.704 -0.884 -32.573 1.00 71.19 237 GLU A CA 1
ATOM 1918 C C . GLU A 1 237 ? -16.989 -1.039 -31.728 1.00 71.19 237 GLU A C 1
ATOM 1920 O O . GLU A 1 237 ? -17.936 -1.703 -32.140 1.00 71.19 237 GLU A O 1
ATOM 1925 N N . ALA A 1 238 ? -17.052 -0.391 -30.558 1.00 60.78 238 ALA A N 1
ATOM 1926 C CA . ALA A 1 238 ? -18.191 -0.443 -29.636 1.00 60.78 238 ALA A CA 1
ATOM 1927 C C . ALA A 1 238 ? -19.224 0.698 -29.812 1.00 60.78 238 ALA A C 1
ATOM 1929 O O . ALA A 1 238 ? -20.159 0.796 -29.011 1.00 60.78 238 ALA A O 1
ATOM 1930 N N . ARG A 1 239 ? -19.054 1.574 -30.813 1.00 49.41 239 ARG A N 1
ATOM 1931 C CA . ARG A 1 239 ? -20.022 2.622 -31.198 1.00 49.41 239 ARG A CA 1
ATOM 1932 C C . ARG A 1 239 ? -20.888 2.178 -32.366 1.00 49.41 239 ARG A C 1
ATOM 1934 O O . ARG A 1 239 ? -22.092 2.516 -32.326 1.00 49.41 239 ARG A O 1
#